Protein AF-A0A2X2SQ04-F1 (afdb_monomer)

Solvent-accessible surface area (backbone atoms only — not comparable to full-atom values): 11114 Å² total; per-residue (Å²): 134,58,70,67,56,60,65,37,50,31,98,46,80,28,83,89,59,51,76,94,69,56,80,60,65,84,59,53,41,81,39,84,44,73,48,74,45,60,80,90,45,100,71,49,52,74,38,54,20,36,41,39,32,39,31,16,63,74,14,50,24,40,38,34,40,43,26,36,47,16,79,74,48,39,75,79,56,71,58,94,83,49,45,64,31,36,36,44,34,33,63,36,82,90,75,67,28,30,48,29,40,38,37,41,94,92,48,73,49,80,50,76,49,64,86,69,49,64,31,35,23,69,9,32,87,53,78,64,20,45,74,70,50,45,62,24,29,74,70,80,91,75,46,57,41,37,59,29,54,50,69,89,55,31,73,58,78,41,77,45,79,31,39,43,44,86,87,60,53,63,50,76,46,65,30,60,59,48,87,94,18,64,14,68,35,61,31,35,40,46,72,52,62,33,80,81,33,46,92

Secondary structure (DSSP, 8-state):
--HHHHHHEESS--TTS-GGG-SSGGG-EEEEEEEEE-TTSSS-EEEEEEEEEEEEGGGTEEEEEEEES-HHHHTT---TT-EEEEEEEEEETTTTEEEEEEEETTEEEEEEE-SSEEEEEEE-TTSS--SS-SEEE--SS--HHHHT--TTT----EEEEEEEPTT--EEEEEPPPBTTB---SEEEEE-S-HHHHB-

Organism: Capnocytophaga ochracea (NCBI:txid1018)

pLDDT: mean 92.95, std 4.52, range [75.12, 98.69]

Foldseek 3Di:
DDPVCVQWADAAADVLQDPLLPPCRVVAAKDWDWDWPPPVDPDTDIAIWIKHWGQTDHNQKIKIWTWTRYPVVCVVDNDPPTWTKMKIWGQDSVVSWTFIWIDTVPDIDTDIGDQWDKWKDQADCPPQGHRLAQKTFHDDPDDCQQQQPDCNRHVRPDMDMWTFAPPFDKDWDFRPHHVNRHHGGIMIGGPDRSVVGTD

Mean predicted aligned error: 9.44 Å

Structure (mmCIF, N/CA/C/O backbone):
data_AF-A0A2X2SQ04-F1
#
_entry.id   AF-A0A2X2SQ04-F1
#
loop_
_atom_site.group_PDB
_atom_site.id
_atom_site.type_symbol
_atom_site.label_atom_id
_atom_site.label_alt_id
_atom_site.label_comp_id
_atom_site.label_asym_id
_atom_site.label_entity_id
_atom_site.label_seq_id
_atom_site.pdbx_PDB_ins_code
_atom_site.Cartn_x
_atom_site.Cartn_y
_atom_site.Cartn_z
_atom_site.occupancy
_atom_site.B_iso_or_equiv
_atom_site.auth_seq_id
_atom_site.auth_comp_id
_atom_site.auth_asym_id
_atom_site.auth_atom_id
_atom_site.pdbx_PDB_model_num
ATOM 1 N N . MET A 1 1 ? -24.594 6.737 20.959 1.00 76.81 1 MET A N 1
ATOM 2 C CA . MET A 1 1 ? -23.750 7.077 19.793 1.00 76.81 1 MET A CA 1
ATOM 3 C C . MET A 1 1 ? -24.253 8.385 19.199 1.00 76.81 1 MET A C 1
ATOM 5 O O . MET A 1 1 ? -25.461 8.491 19.013 1.00 76.81 1 MET A O 1
ATOM 9 N N . ASN A 1 2 ? -23.390 9.390 19.008 1.00 95.25 2 ASN A N 1
ATOM 10 C CA . ASN A 1 2 ? -23.812 10.680 18.440 1.00 95.25 2 ASN A CA 1
ATOM 11 C C . ASN A 1 2 ? -24.044 10.565 16.918 1.00 95.25 2 ASN A C 1
ATOM 13 O O . ASN A 1 2 ? -23.648 9.571 16.308 1.00 95.25 2 ASN A O 1
ATOM 17 N N . GLU A 1 3 ? -24.689 11.569 16.318 1.00 97.06 3 GLU A N 1
ATOM 18 C CA . GLU A 1 3 ? -25.044 11.548 14.888 1.00 97.06 3 GLU A CA 1
ATOM 19 C C . GLU A 1 3 ? -23.826 11.436 13.965 1.00 97.06 3 GLU A C 1
ATOM 21 O O . GLU A 1 3 ? -23.905 10.777 12.936 1.00 97.06 3 GLU A O 1
ATOM 26 N N . PHE A 1 4 ? -22.674 11.989 14.357 1.00 96.69 4 PHE A N 1
ATOM 27 C CA . PHE A 1 4 ? -21.443 11.855 13.581 1.00 96.69 4 PHE A CA 1
ATOM 28 C C . PHE A 1 4 ? -20.988 10.396 13.478 1.00 96.69 4 PHE A C 1
ATOM 30 O O . PHE A 1 4 ? -20.748 9.909 12.379 1.00 96.69 4 PHE A O 1
ATOM 37 N N . ILE A 1 5 ? -20.911 9.675 14.602 1.00 96.31 5 ILE A N 1
ATOM 38 C CA . ILE A 1 5 ? -20.479 8.270 14.588 1.00 96.31 5 ILE A CA 1
ATOM 39 C C . ILE A 1 5 ? -21.492 7.413 13.815 1.00 96.31 5 ILE A C 1
ATOM 41 O O . ILE A 1 5 ? -21.081 6.529 13.074 1.00 96.31 5 ILE A O 1
ATOM 45 N N . LYS A 1 6 ? -22.799 7.698 13.925 1.00 95.56 6 LYS A N 1
ATOM 46 C CA . LYS A 1 6 ? -23.828 7.010 13.123 1.00 95.56 6 LYS A CA 1
ATOM 47 C C . LYS A 1 6 ? -23.673 7.259 11.621 1.00 95.56 6 LYS A C 1
ATOM 49 O O . LYS A 1 6 ? -23.856 6.332 10.848 1.00 95.56 6 LYS A O 1
ATOM 54 N N . ALA A 1 7 ? -23.374 8.495 11.219 1.00 96.69 7 ALA A N 1
ATOM 55 C CA . ALA A 1 7 ? -23.177 8.855 9.816 1.00 96.69 7 ALA A CA 1
ATOM 56 C C . ALA A 1 7 ? -21.863 8.297 9.247 1.00 96.69 7 ALA A C 1
ATOM 58 O O . ALA A 1 7 ? -21.762 8.037 8.051 1.00 96.69 7 ALA A O 1
ATOM 59 N N . LEU A 1 8 ? -20.851 8.141 10.102 1.00 97.62 8 LEU A N 1
ATOM 60 C CA . LEU A 1 8 ? -19.539 7.639 9.724 1.00 97.62 8 LEU A CA 1
ATOM 61 C C . LEU A 1 8 ? -19.520 6.111 9.615 1.00 97.62 8 LEU A C 1
ATOM 63 O O . LEU A 1 8 ? -19.039 5.603 8.610 1.00 97.62 8 LEU A O 1
ATOM 67 N N . HIS A 1 9 ? -20.008 5.403 10.637 1.00 96.94 9 HIS A N 1
ATOM 68 C CA . HIS A 1 9 ? -19.937 3.945 10.763 1.00 96.94 9 HIS A CA 1
ATOM 69 C C . HIS A 1 9 ? -20.829 3.219 9.757 1.00 96.94 9 HIS A C 1
ATOM 71 O O . HIS A 1 9 ? -21.942 3.651 9.458 1.00 96.94 9 HIS A O 1
ATOM 77 N N . TYR A 1 10 ? -20.373 2.055 9.306 1.00 97.12 10 TYR A N 1
ATOM 78 C CA . TYR A 1 10 ? -21.168 1.142 8.506 1.00 97.12 10 TYR A CA 1
ATOM 79 C C . TYR A 1 10 ? -20.857 -0.316 8.868 1.00 97.12 10 TYR A C 1
ATOM 81 O O . TYR A 1 10 ? -19.752 -0.633 9.287 1.00 97.12 10 TYR A O 1
ATOM 89 N N . ASP A 1 11 ? -21.826 -1.220 8.713 1.00 95.44 11 ASP A N 1
ATOM 90 C CA . ASP A 1 11 ? -21.690 -2.591 9.238 1.00 95.44 11 ASP A CA 1
ATOM 91 C C . ASP A 1 11 ? -20.915 -3.541 8.308 1.00 95.44 11 ASP A C 1
ATOM 93 O O . ASP A 1 11 ? -20.563 -4.652 8.703 1.00 95.44 11 ASP A O 1
ATOM 97 N N . LYS A 1 12 ? -20.697 -3.164 7.043 1.00 96.88 12 LYS A N 1
ATOM 98 C CA . LYS A 1 12 ? -20.185 -4.085 6.018 1.00 96.88 12 LYS A CA 1
ATOM 99 C C . LYS A 1 12 ? -19.479 -3.383 4.864 1.00 96.88 12 LYS A C 1
ATOM 101 O O . LYS A 1 12 ? -19.643 -2.190 4.654 1.00 96.88 12 LYS A O 1
ATOM 106 N N . LYS A 1 13 ? -18.763 -4.158 4.055 1.00 97.88 13 LYS A N 1
ATOM 107 C CA . LYS A 1 13 ? -18.246 -3.709 2.761 1.00 97.88 13 LYS A CA 1
ATOM 108 C C . LYS A 1 13 ? -19.377 -3.304 1.815 1.00 97.88 13 LYS A C 1
ATOM 110 O O . LYS A 1 13 ? -20.398 -3.994 1.727 1.00 97.88 13 LYS A O 1
ATOM 115 N N . ASP A 1 14 ? -19.157 -2.244 1.049 1.00 97.56 14 ASP A N 1
ATOM 116 C CA . ASP A 1 14 ? -20.005 -1.906 -0.086 1.00 97.56 14 ASP A CA 1
ATOM 117 C C . ASP A 1 14 ? -19.719 -2.822 -1.302 1.00 97.56 14 ASP A C 1
ATOM 119 O O . ASP A 1 14 ? -18.558 -2.970 -1.690 1.00 97.56 14 ASP A O 1
ATOM 123 N N . PRO A 1 15 ? -20.739 -3.399 -1.970 1.00 96.00 15 PRO A N 1
ATOM 124 C CA . PRO A 1 15 ? -20.553 -4.269 -3.139 1.00 96.00 15 PRO A CA 1
ATOM 125 C C . PRO A 1 15 ? -19.823 -3.636 -4.336 1.00 96.00 15 PRO A C 1
ATOM 127 O O . PRO A 1 15 ? -19.389 -4.355 -5.233 1.00 96.00 15 PRO A O 1
ATOM 130 N N . ARG A 1 16 ? -19.699 -2.303 -4.385 1.00 93.56 16 ARG A N 1
ATOM 131 C CA . ARG A 1 16 ? -18.928 -1.570 -5.401 1.00 93.56 16 ARG A CA 1
ATOM 132 C C . ARG A 1 16 ? -17.420 -1.785 -5.268 1.00 93.56 16 ARG A C 1
ATOM 134 O O . ARG A 1 16 ? -16.704 -1.447 -6.207 1.00 93.56 16 ARG A O 1
ATOM 141 N N . ILE A 1 17 ? -16.938 -2.311 -4.139 1.00 95.75 17 ILE A N 1
ATOM 142 C CA . ILE A 1 17 ? -15.550 -2.750 -3.965 1.00 95.75 17 ILE A CA 1
ATOM 143 C C . ILE A 1 17 ? -15.471 -4.229 -4.381 1.00 95.75 17 ILE A C 1
ATOM 145 O O . ILE A 1 17 ? -15.995 -5.081 -3.655 1.00 95.75 17 ILE A O 1
ATOM 149 N N . PRO A 1 18 ? -14.831 -4.563 -5.520 1.00 93.50 18 PRO A N 1
ATOM 150 C CA . PRO A 1 18 ? -14.689 -5.954 -5.940 1.00 93.50 18 PRO A CA 1
ATOM 151 C C . PRO A 1 18 ? -13.855 -6.762 -4.940 1.00 93.50 18 PRO A C 1
ATOM 153 O O . PRO A 1 18 ? -12.992 -6.216 -4.249 1.00 93.50 18 PRO A O 1
ATOM 156 N N . GLU A 1 19 ? -14.096 -8.070 -4.873 1.00 92.25 19 GLU A N 1
ATOM 157 C CA . GLU A 1 19 ? -13.454 -8.961 -3.898 1.00 92.25 19 GLU A CA 1
ATOM 158 C C . GLU A 1 19 ? -11.929 -8.959 -4.032 1.00 92.25 19 GLU A C 1
ATOM 160 O O . GLU A 1 19 ? -11.206 -8.922 -3.040 1.00 92.25 19 GLU A O 1
ATOM 165 N N . GLU A 1 20 ? -11.423 -8.903 -5.263 1.00 88.88 20 GLU A N 1
ATOM 166 C CA . GLU A 1 20 ? -9.993 -8.841 -5.536 1.00 88.88 20 GLU A CA 1
ATOM 167 C C . GLU A 1 20 ? -9.325 -7.550 -5.046 1.00 88.88 20 GLU A C 1
ATOM 169 O O . GLU A 1 20 ? -8.097 -7.510 -5.001 1.00 88.88 20 GLU A O 1
ATOM 174 N N . TYR A 1 21 ? -10.105 -6.523 -4.687 1.00 90.75 21 TYR A N 1
ATOM 175 C CA . TYR A 1 21 ? -9.638 -5.243 -4.155 1.00 90.75 21 TYR A CA 1
ATOM 176 C C . TYR A 1 21 ? -9.938 -5.053 -2.659 1.00 90.75 21 TYR A C 1
ATOM 178 O O . TYR A 1 21 ? -9.582 -4.017 -2.098 1.00 90.75 21 TYR A O 1
ATOM 186 N N . ASP A 1 22 ? -10.536 -6.037 -1.982 1.00 92.56 22 ASP A N 1
ATOM 187 C CA . ASP A 1 22 ? -10.844 -5.978 -0.549 1.00 92.56 22 ASP A CA 1
ATOM 188 C C . ASP A 1 22 ? -9.639 -6.372 0.325 1.00 92.56 22 ASP A C 1
ATOM 190 O O . ASP A 1 22 ? -9.600 -7.419 0.966 1.00 92.56 22 ASP A O 1
ATOM 194 N N . PHE A 1 23 ? -8.600 -5.532 0.326 1.00 86.31 23 PHE A N 1
ATOM 195 C CA . PHE A 1 23 ? -7.341 -5.831 1.030 1.00 86.31 23 PHE A CA 1
ATOM 196 C C . PHE A 1 23 ? -7.478 -5.754 2.543 1.00 86.31 23 PHE A C 1
ATOM 198 O O . PHE A 1 23 ? -6.800 -6.466 3.280 1.00 86.31 23 PHE A O 1
ATOM 205 N N . PHE A 1 24 ? -8.303 -4.813 2.993 1.00 94.69 24 PHE A N 1
ATOM 206 C CA . PHE A 1 24 ? -8.340 -4.377 4.380 1.00 94.69 24 PHE A CA 1
ATOM 207 C C . PHE A 1 24 ? -9.579 -4.886 5.117 1.00 94.69 24 PHE A C 1
ATOM 209 O O . PHE A 1 24 ? -9.610 -4.784 6.340 1.00 94.69 24 PHE A O 1
ATOM 216 N N . GLY A 1 25 ? -10.568 -5.467 4.424 1.00 94.44 25 GLY A N 1
ATOM 217 C CA . GLY A 1 25 ? -11.778 -6.000 5.050 1.00 94.44 25 GLY A CA 1
ATOM 218 C C . GLY A 1 25 ? -11.491 -7.042 6.128 1.00 94.44 25 GLY A C 1
ATOM 219 O O . GLY A 1 25 ? -12.144 -7.037 7.167 1.00 94.44 25 GLY A O 1
ATOM 220 N N . ALA A 1 26 ? -10.449 -7.859 5.947 1.00 94.00 26 ALA A N 1
ATOM 221 C CA . ALA A 1 26 ? -10.011 -8.844 6.938 1.00 94.00 26 ALA A CA 1
ATOM 222 C C . ALA A 1 26 ? -9.469 -8.230 8.247 1.00 94.00 26 ALA A C 1
ATOM 224 O O . ALA A 1 26 ? -9.371 -8.934 9.249 1.00 94.00 26 ALA A O 1
ATOM 225 N N . LEU A 1 27 ? -9.108 -6.941 8.250 1.00 95.06 27 LEU A N 1
ATOM 226 C CA . LEU A 1 27 ? -8.627 -6.237 9.443 1.00 95.06 27 LEU A CA 1
ATOM 227 C C . LEU A 1 27 ? -9.766 -5.648 10.280 1.00 95.06 27 LEU A C 1
ATOM 229 O O . LEU A 1 27 ? -9.522 -5.251 11.416 1.00 95.06 27 LEU A O 1
ATOM 233 N N . VAL A 1 28 ? -10.990 -5.569 9.742 1.00 97.94 28 VAL A N 1
ATOM 234 C CA . VAL A 1 28 ? -12.144 -4.991 10.446 1.00 97.94 28 VAL A CA 1
ATOM 235 C C . VAL A 1 28 ? -12.410 -5.758 11.739 1.00 97.94 28 VAL A C 1
ATOM 237 O O . VAL A 1 28 ? -12.642 -6.965 11.723 1.00 97.94 28 VAL A O 1
ATOM 240 N N . GLY A 1 29 ? -12.356 -5.045 12.863 1.00 96.81 29 GLY A N 1
ATOM 241 C CA . GLY A 1 29 ? -12.384 -5.631 14.196 1.00 96.81 29 GLY A CA 1
ATOM 242 C C . GLY A 1 29 ? -11.574 -4.830 15.212 1.00 96.81 29 GLY A C 1
ATOM 243 O O . GLY A 1 29 ? -10.998 -3.783 14.912 1.00 96.81 29 GLY A O 1
ATOM 244 N N . GLU A 1 30 ? -11.540 -5.345 16.435 1.00 98.00 30 GLU A N 1
ATOM 245 C CA . GLU A 1 30 ? -10.815 -4.765 17.563 1.00 98.00 30 GLU A CA 1
ATOM 246 C C . GLU A 1 30 ? -9.657 -5.680 17.948 1.00 98.00 30 GLU A C 1
ATOM 248 O O . GLU A 1 30 ? -9.851 -6.860 18.249 1.00 98.00 30 GLU A O 1
ATOM 253 N N . TRP A 1 31 ? -8.449 -5.127 17.957 1.00 96.88 31 TRP A N 1
ATOM 254 C CA . TRP A 1 31 ? -7.226 -5.881 18.181 1.00 96.88 31 TRP A CA 1
ATOM 255 C C . TRP A 1 31 ? -6.467 -5.313 19.374 1.00 96.88 31 TRP A C 1
ATOM 257 O O . TRP A 1 31 ? -6.217 -4.109 19.461 1.00 96.88 31 TRP A O 1
ATOM 267 N N . ASN A 1 32 ? -6.045 -6.202 20.270 1.00 96.19 32 ASN A N 1
ATOM 268 C CA . ASN A 1 32 ? -4.971 -5.901 21.207 1.00 96.19 32 ASN A CA 1
ATOM 269 C C . ASN A 1 32 ? -3.650 -6.192 20.500 1.00 96.19 32 ASN A C 1
ATOM 271 O O . ASN A 1 32 ? -3.476 -7.279 19.948 1.00 96.19 32 ASN A O 1
ATOM 275 N N . ILE A 1 33 ? -2.732 -5.234 20.523 1.00 93.06 33 ILE A N 1
ATOM 276 C CA . ILE A 1 33 ? -1.423 -5.361 19.882 1.00 93.06 33 ILE A CA 1
ATOM 277 C C . ILE A 1 33 ? -0.307 -5.227 20.913 1.00 93.06 33 ILE A C 1
ATOM 279 O O . ILE A 1 33 ? -0.486 -4.623 21.972 1.00 93.06 33 ILE A O 1
ATOM 283 N N . GLU A 1 34 ? 0.862 -5.766 20.589 1.00 91.38 34 GLU A N 1
ATOM 284 C CA . GLU A 1 34 ? 2.100 -5.500 21.313 1.00 91.38 34 GLU A CA 1
ATOM 285 C C . GLU A 1 34 ? 3.070 -4.812 20.353 1.00 91.38 34 GLU A C 1
ATOM 287 O O . GLU A 1 34 ? 3.480 -5.386 19.346 1.00 91.38 34 GLU A O 1
ATOM 292 N N . TRP A 1 35 ? 3.398 -3.559 20.652 1.00 85.12 35 TRP A N 1
ATOM 293 C CA . TRP A 1 35 ? 4.435 -2.813 19.960 1.00 85.12 35 TRP A CA 1
ATOM 294 C C . TRP A 1 35 ? 5.784 -3.171 20.568 1.00 85.12 35 TRP A C 1
ATOM 296 O O . TRP A 1 35 ? 5.988 -2.973 21.768 1.00 85.12 35 TRP A O 1
ATOM 306 N N . VAL A 1 36 ? 6.684 -3.701 19.744 1.00 85.19 36 VAL A N 1
ATOM 307 C CA . VAL A 1 36 ? 8.042 -4.057 20.153 1.00 85.19 36 VAL A CA 1
ATOM 308 C C . VAL A 1 36 ? 9.020 -3.183 19.385 1.00 85.19 36 VAL A C 1
ATOM 310 O O . VAL A 1 36 ? 9.067 -3.242 18.157 1.00 85.19 36 VAL A O 1
ATOM 313 N N . ASP A 1 37 ? 9.801 -2.386 20.104 1.00 81.88 37 ASP A N 1
ATOM 314 C CA . ASP A 1 37 ? 10.891 -1.590 19.546 1.00 81.88 37 ASP A CA 1
ATOM 315 C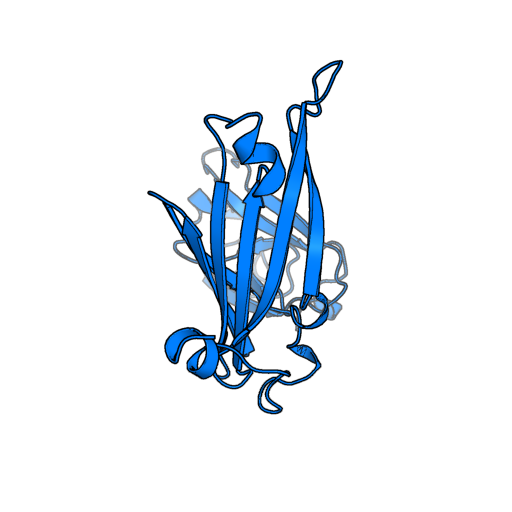 C . ASP A 1 37 ? 12.227 -1.955 20.206 1.00 81.88 37 ASP A C 1
ATOM 317 O O . ASP A 1 37 ? 12.307 -2.839 21.061 1.00 81.88 37 ASP A O 1
ATOM 321 N N . HIS A 1 38 ? 13.306 -1.330 19.727 1.00 82.31 38 HIS A N 1
ATOM 322 C CA . HIS A 1 38 ? 14.670 -1.616 20.176 1.00 82.31 38 HIS A CA 1
ATOM 323 C C . HIS A 1 38 ? 15.024 -3.110 20.099 1.00 82.31 38 HIS A C 1
ATOM 325 O O . HIS A 1 38 ? 15.600 -3.669 21.025 1.00 82.31 38 HIS A O 1
ATOM 331 N N . LEU A 1 39 ? 14.691 -3.753 18.974 1.00 80.00 39 LEU A N 1
ATOM 332 C CA . LEU A 1 39 ? 14.883 -5.196 18.757 1.00 80.00 39 LEU A CA 1
ATOM 333 C C . LEU A 1 39 ? 16.336 -5.672 18.937 1.00 80.00 39 LEU A C 1
ATOM 335 O O . LEU A 1 39 ? 16.557 -6.848 19.194 1.00 80.00 39 LEU A O 1
ATOM 339 N N . GLU A 1 40 ? 17.299 -4.762 18.803 1.00 84.38 40 GLU A N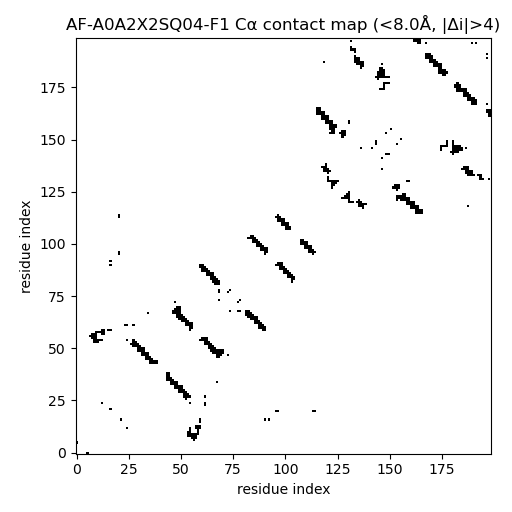 1
ATOM 340 C CA . GLU A 1 40 ? 18.738 -5.012 18.957 1.00 84.38 40 GLU A CA 1
ATOM 341 C C . GLU A 1 40 ? 19.219 -4.947 20.424 1.00 84.38 40 GLU A C 1
ATOM 343 O O . GLU A 1 40 ? 20.387 -5.212 20.698 1.00 84.38 40 GLU A O 1
ATOM 348 N N . ALA A 1 41 ? 18.368 -4.533 21.370 1.00 84.06 41 ALA A N 1
ATOM 349 C CA . ALA A 1 41 ? 18.715 -4.457 22.788 1.00 84.06 41 ALA A CA 1
ATOM 350 C C . ALA A 1 41 ? 18.539 -5.816 23.487 1.00 84.06 41 ALA A C 1
ATOM 352 O O . ALA A 1 41 ? 17.667 -6.598 23.111 1.00 84.06 41 ALA A O 1
ATOM 353 N N . ASP A 1 42 ? 19.306 -6.056 24.558 1.00 83.81 42 ASP A N 1
ATOM 354 C CA . ASP A 1 42 ? 19.189 -7.273 25.384 1.00 83.81 42 ASP A CA 1
ATOM 355 C C . ASP A 1 42 ? 17.764 -7.464 25.940 1.00 83.81 42 ASP A C 1
ATOM 357 O O . ASP A 1 42 ? 17.276 -8.588 26.056 1.00 83.81 42 ASP A O 1
ATOM 361 N N . GLU A 1 43 ? 17.069 -6.357 26.225 1.00 87.56 43 GLU A N 1
ATOM 362 C CA . GLU A 1 43 ? 15.650 -6.331 26.578 1.00 87.56 43 GLU A CA 1
ATOM 363 C C . GLU A 1 43 ? 14.890 -5.350 25.666 1.00 87.56 43 GLU A C 1
ATOM 365 O O . GLU A 1 43 ? 14.860 -4.145 25.936 1.00 87.56 43 GLU A O 1
ATOM 370 N N . PRO A 1 44 ? 14.260 -5.840 24.580 1.00 88.12 44 PRO A N 1
ATOM 371 C CA . PRO A 1 44 ? 13.419 -5.016 23.720 1.00 88.12 44 PRO A CA 1
ATOM 372 C C . PRO A 1 44 ? 12.239 -4.447 24.505 1.00 88.12 44 PRO A C 1
ATOM 374 O O . PRO A 1 44 ? 11.569 -5.165 25.261 1.00 88.12 44 PRO A O 1
ATOM 377 N N . ARG A 1 45 ? 11.941 -3.162 24.307 1.00 87.44 45 ARG A N 1
ATOM 378 C CA . ARG A 1 45 ? 10.795 -2.530 24.961 1.00 87.44 45 ARG A CA 1
ATOM 379 C C . ARG A 1 45 ? 9.513 -3.031 24.302 1.00 87.44 45 ARG A C 1
ATOM 381 O O . ARG A 1 45 ? 9.392 -3.101 23.082 1.00 87.44 45 ARG A O 1
ATOM 388 N N . ARG A 1 46 ? 8.537 -3.372 25.145 1.00 90.12 46 ARG A N 1
ATOM 389 C CA . ARG A 1 46 ? 7.223 -3.885 24.745 1.00 90.12 46 ARG A CA 1
ATOM 390 C C . ARG A 1 46 ? 6.128 -3.003 25.311 1.00 90.12 46 ARG A C 1
ATOM 392 O O . ARG A 1 46 ? 6.104 -2.723 26.509 1.00 90.12 46 ARG A O 1
ATOM 399 N N . VAL A 1 47 ? 5.216 -2.563 24.455 1.00 91.69 47 VAL A N 1
ATOM 400 C CA . VAL A 1 47 ? 4.130 -1.655 24.820 1.00 91.69 47 VAL A CA 1
ATOM 401 C C . VAL A 1 47 ? 2.821 -2.213 24.288 1.00 91.69 47 VAL A C 1
ATOM 403 O O . VAL A 1 47 ? 2.652 -2.385 23.085 1.00 91.69 47 VAL A O 1
ATOM 406 N N . LYS A 1 48 ? 1.858 -2.473 25.173 1.00 94.62 48 LYS A N 1
ATOM 407 C CA . LYS A 1 48 ? 0.525 -2.908 24.741 1.00 94.62 48 LYS A CA 1
ATOM 408 C C . LYS A 1 48 ? -0.220 -1.752 24.086 1.00 94.62 48 LYS A C 1
ATOM 410 O O . LYS A 1 48 ? -0.234 -0.645 24.625 1.00 94.62 48 LYS A O 1
ATOM 415 N N . GLY A 1 49 ? -0.889 -2.028 22.978 1.00 95.19 49 GLY A N 1
ATOM 416 C CA . GLY A 1 49 ? -1.683 -1.077 22.211 1.00 95.19 49 GLY A CA 1
ATOM 417 C C . GLY A 1 49 ? -3.060 -1.608 21.836 1.00 95.19 49 GLY A C 1
ATOM 418 O O . GLY A 1 49 ? -3.387 -2.772 22.067 1.00 95.19 49 GLY A O 1
ATOM 419 N N . GLU A 1 50 ? -3.848 -0.733 21.224 1.00 96.88 50 GLU A N 1
ATOM 420 C CA . GLU A 1 50 ? -5.136 -1.037 20.604 1.00 96.88 50 GLU A CA 1
ATOM 421 C C . GLU A 1 50 ? -5.072 -0.664 19.126 1.00 96.88 50 GLU A C 1
ATOM 423 O O . GLU A 1 50 ? -4.579 0.410 18.771 1.00 96.88 50 GLU A O 1
ATOM 428 N N . TRP A 1 51 ? -5.620 -1.523 18.273 1.00 97.50 51 TRP A N 1
ATOM 429 C CA . TRP A 1 51 ? -5.847 -1.204 16.873 1.00 97.50 51 TRP A CA 1
ATOM 430 C C . TRP A 1 51 ? -7.276 -1.571 16.506 1.00 97.50 51 TRP A C 1
ATOM 432 O O . TRP A 1 51 ? -7.676 -2.726 16.620 1.00 97.50 51 TRP A O 1
ATOM 442 N N . ILE A 1 52 ? -8.076 -0.576 16.141 1.00 98.25 52 ILE A N 1
ATOM 443 C CA . ILE A 1 52 ? -9.521 -0.740 15.974 1.00 98.25 52 ILE A CA 1
ATOM 444 C C . ILE A 1 52 ? -9.887 -0.324 14.564 1.00 98.25 52 ILE A C 1
ATOM 446 O O . ILE A 1 52 ? -9.654 0.825 14.210 1.00 98.25 52 ILE A O 1
ATOM 450 N N . PHE A 1 53 ? -10.482 -1.225 13.791 1.00 98.44 53 PHE A N 1
ATOM 451 C CA . PHE A 1 53 ? -10.871 -1.017 12.399 1.00 98.44 53 PHE A CA 1
ATOM 452 C C . PHE A 1 53 ? -12.382 -1.134 12.238 1.00 98.44 53 PHE A C 1
ATOM 454 O O . PHE A 1 53 ? -13.005 -2.047 12.781 1.00 98.44 53 PHE A O 1
ATOM 461 N N . SER A 1 54 ? -12.963 -0.266 11.415 1.00 98.38 54 SER A N 1
ATOM 462 C CA . SER A 1 54 ? -14.379 -0.325 11.065 1.00 98.38 54 SER A CA 1
ATOM 463 C C . SER A 1 54 ? -14.622 0.123 9.625 1.00 98.38 54 SER A C 1
ATOM 465 O O . SER A 1 54 ? -13.902 0.975 9.092 1.00 98.38 54 SER A O 1
ATOM 467 N N . TRP A 1 55 ? -15.649 -0.452 8.998 1.00 98.44 55 TRP A N 1
ATOM 468 C CA . TRP A 1 55 ? -16.195 0.071 7.751 1.00 98.44 55 TRP A CA 1
ATOM 469 C C . TRP A 1 55 ? -16.837 1.433 8.011 1.00 98.44 55 TRP A C 1
ATOM 471 O O . TRP A 1 55 ? -17.558 1.638 8.987 1.00 98.44 55 TRP A O 1
ATOM 481 N N . VAL A 1 56 ? -16.577 2.380 7.118 1.00 98.44 56 VAL A N 1
ATOM 482 C CA . VAL A 1 56 ? -17.105 3.740 7.195 1.00 98.44 56 VAL A CA 1
ATOM 483 C C . VAL A 1 56 ? -17.574 4.221 5.826 1.00 98.44 56 VAL A C 1
ATOM 485 O O . VAL A 1 56 ? -17.312 3.580 4.805 1.00 98.44 56 VAL A O 1
ATOM 488 N N . LEU A 1 57 ? -18.268 5.361 5.796 1.00 97.50 57 LEU A N 1
ATOM 489 C CA . LEU A 1 57 ? -18.710 6.021 4.560 1.00 97.50 57 LEU A CA 1
ATOM 490 C C . LEU A 1 57 ? -19.521 5.064 3.669 1.00 97.50 57 LEU A C 1
ATOM 492 O O . LEU A 1 57 ? -19.150 4.790 2.527 1.00 97.50 57 LEU A O 1
ATOM 496 N N . GLU A 1 58 ? -20.592 4.495 4.228 1.00 97.44 58 GLU A N 1
ATOM 497 C CA . GLU A 1 58 ? -21.457 3.515 3.547 1.00 97.44 58 GLU A CA 1
ATOM 498 C C . GLU A 1 58 ? -20.722 2.243 3.083 1.00 97.44 58 GLU A C 1
ATOM 500 O O . GLU A 1 58 ? -21.145 1.584 2.139 1.00 97.44 58 GLU A O 1
ATOM 505 N N . GLY A 1 59 ? -19.606 1.889 3.729 1.00 97.81 59 GLY A N 1
ATOM 506 C CA . GLY A 1 59 ? -18.826 0.697 3.386 1.00 97.81 59 GLY A CA 1
ATOM 507 C C . GLY A 1 59 ? -17.862 0.903 2.218 1.00 97.81 59 GLY A C 1
ATOM 508 O O . GLY A 1 59 ? -17.301 -0.069 1.716 1.00 97.81 59 GLY A O 1
ATOM 509 N N . THR A 1 60 ? -17.657 2.149 1.778 1.00 97.19 60 THR A N 1
ATOM 510 C CA . THR A 1 60 ? -16.711 2.492 0.696 1.00 97.19 60 THR A CA 1
ATOM 511 C C . THR A 1 60 ? -15.295 2.786 1.199 1.00 97.19 60 THR A C 1
ATOM 513 O O . THR A 1 60 ? -14.358 2.945 0.410 1.00 97.19 60 THR A O 1
ATOM 516 N N . ALA A 1 61 ? -15.130 2.852 2.518 1.00 98.19 61 ALA A N 1
ATOM 517 C CA . ALA A 1 61 ? -13.867 3.118 3.175 1.00 98.19 61 ALA A CA 1
ATOM 518 C C . ALA A 1 61 ? -13.736 2.306 4.469 1.00 98.19 61 ALA A C 1
ATOM 520 O O . ALA A 1 61 ? -14.724 1.870 5.054 1.00 98.19 61 ALA A O 1
ATOM 521 N N . ILE A 1 62 ? -12.501 2.135 4.930 1.00 98.56 62 ILE A N 1
ATOM 522 C CA . ILE A 1 62 ? -12.183 1.607 6.259 1.00 98.56 62 ILE A CA 1
ATOM 523 C C . ILE A 1 62 ? -11.434 2.691 7.011 1.00 98.56 62 ILE A C 1
ATOM 525 O O . ILE A 1 62 ? -10.438 3.222 6.512 1.00 98.56 62 ILE A O 1
ATOM 529 N N . GLN A 1 63 ? -11.889 2.991 8.219 1.00 98.69 63 GLN A N 1
ATOM 530 C CA . GLN A 1 63 ? -11.139 3.813 9.150 1.00 98.69 63 GLN A CA 1
ATOM 531 C C . GLN A 1 63 ? -10.613 2.940 10.276 1.00 98.69 63 GLN A C 1
ATOM 533 O O . GLN A 1 63 ? -11.333 2.085 10.793 1.00 98.69 63 GLN A O 1
ATOM 538 N N . ASP A 1 64 ? -9.365 3.178 10.665 1.00 98.50 64 ASP A N 1
ATOM 539 C CA . ASP A 1 64 ? -8.826 2.631 11.899 1.00 98.50 64 ASP A CA 1
ATOM 540 C C . ASP A 1 64 ? -8.360 3.709 12.867 1.00 98.50 64 ASP A C 1
ATOM 542 O O . ASP A 1 64 ? -8.120 4.860 12.484 1.00 98.50 64 ASP A O 1
ATOM 546 N N . VAL A 1 65 ? -8.249 3.310 14.128 1.00 98.12 65 VAL A N 1
ATOM 547 C CA . VAL A 1 65 ? -7.606 4.069 15.190 1.00 98.12 65 VAL A CA 1
ATOM 548 C C . VAL A 1 65 ? -6.490 3.211 15.773 1.00 98.12 65 VAL A C 1
ATOM 550 O O . VAL A 1 65 ? -6.748 2.116 16.279 1.00 98.12 65 VAL A O 1
ATOM 553 N N . PHE A 1 66 ? -5.266 3.727 15.711 1.00 95.94 66 PHE A N 1
ATOM 554 C CA . PHE A 1 66 ? -4.061 3.094 16.236 1.00 95.94 66 PHE A CA 1
ATOM 555 C C . PHE A 1 66 ? -3.623 3.818 17.511 1.00 95.94 66 PHE A C 1
ATOM 557 O O . PHE A 1 66 ? -3.404 5.034 17.502 1.00 95.94 66 PHE A O 1
ATOM 564 N N . ILE A 1 67 ? -3.546 3.089 18.625 1.00 95.75 67 ILE A N 1
ATOM 565 C CA . ILE A 1 67 ? -3.300 3.662 19.950 1.00 95.75 67 ILE A CA 1
ATOM 566 C C . ILE A 1 67 ? -2.210 2.861 20.657 1.00 95.75 67 ILE A C 1
ATOM 568 O O . ILE A 1 67 ? -2.443 1.745 21.120 1.00 95.75 67 ILE A O 1
ATOM 572 N N . VAL A 1 68 ? -1.026 3.453 20.800 1.00 93.19 68 VAL A N 1
ATOM 573 C CA . VAL A 1 68 ? 0.103 2.851 21.521 1.00 93.19 68 VAL A CA 1
ATOM 574 C C . VAL A 1 68 ? 0.712 3.907 22.447 1.00 93.19 68 VAL A C 1
ATOM 576 O O . VAL A 1 68 ? 1.124 4.957 21.970 1.00 93.19 68 VAL A O 1
ATOM 579 N N . PRO A 1 69 ? 0.781 3.696 23.773 1.00 95.44 69 PRO A N 1
ATOM 580 C CA . PRO A 1 69 ? 0.175 2.601 24.528 1.00 95.44 69 PRO A CA 1
ATOM 581 C C . PRO A 1 69 ? -1.356 2.621 24.447 1.00 95.44 69 PRO A C 1
ATOM 583 O O . PRO A 1 69 ? -1.935 3.668 24.156 1.00 95.44 69 PRO A O 1
ATOM 586 N N . SER A 1 70 ? -2.005 1.498 24.765 1.00 95.75 70 SER A N 1
ATOM 587 C CA . SER A 1 70 ? -3.469 1.388 24.833 1.00 95.75 70 SER A CA 1
ATOM 588 C C . SER A 1 70 ? -4.065 2.436 25.774 1.00 95.75 70 SER A C 1
ATOM 590 O O . SER A 1 70 ? -3.408 2.918 26.701 1.00 95.75 70 SER A O 1
ATOM 592 N N . ARG A 1 71 ? -5.346 2.764 25.600 1.00 95.81 71 ARG A N 1
ATOM 593 C CA . ARG A 1 71 ? -6.056 3.726 26.458 1.00 95.81 71 ARG A CA 1
ATOM 594 C C . ARG A 1 71 ? -5.947 3.374 27.941 1.00 95.81 71 ARG A C 1
ATOM 596 O O . ARG A 1 71 ? -5.791 4.281 28.751 1.00 95.81 71 ARG A O 1
ATOM 603 N N . SER A 1 72 ? -5.987 2.086 28.286 1.00 94.69 72 SER A N 1
ATOM 604 C CA . SER A 1 72 ? -5.843 1.615 29.671 1.00 94.69 72 SER A CA 1
ATOM 605 C C . SER A 1 72 ? -4.421 1.793 30.224 1.00 94.69 72 SER A C 1
ATOM 607 O O . SER A 1 72 ? -4.255 2.294 31.336 1.00 94.69 72 SER A O 1
ATOM 609 N N . GLU A 1 73 ? -3.394 1.465 29.436 1.00 93.00 73 GLU A N 1
ATOM 610 C CA . GLU A 1 73 ? -1.982 1.594 29.824 1.00 93.00 73 GLU A CA 1
ATOM 611 C C . GLU A 1 73 ? -1.578 3.065 29.991 1.00 93.00 73 GLU A C 1
ATOM 613 O O . GLU A 1 73 ? -0.885 3.427 30.942 1.00 93.00 73 GLU A O 1
ATOM 618 N N . ARG A 1 74 ? -2.085 3.958 29.129 1.00 93.00 74 ARG A N 1
ATOM 619 C CA . ARG A 1 74 ? -1.807 5.406 29.194 1.00 93.00 74 ARG A CA 1
ATOM 620 C C . ARG A 1 74 ? -2.274 6.073 30.488 1.00 93.00 74 ARG A C 1
ATOM 622 O O . ARG A 1 74 ? -1.747 7.132 30.823 1.00 93.00 74 ARG A O 1
ATOM 629 N N . LEU A 1 75 ? -3.265 5.505 31.181 1.00 91.62 75 LEU A N 1
ATOM 630 C CA . LEU A 1 75 ? -3.722 6.011 32.481 1.00 91.62 75 LEU A CA 1
ATOM 631 C C . LEU A 1 75 ? -2.700 5.743 33.591 1.00 91.62 75 LEU A C 1
ATOM 633 O O . LEU A 1 75 ? -2.677 6.471 34.579 1.00 91.62 75 LEU A O 1
ATOM 637 N N . GLN A 1 76 ? -1.873 4.710 33.428 1.00 91.19 76 GLN A N 1
ATOM 638 C CA . GLN A 1 76 ? -0.884 4.282 34.414 1.00 91.19 76 GLN A CA 1
ATOM 639 C C . GLN A 1 76 ? 0.504 4.830 34.077 1.00 91.19 76 GLN A C 1
ATOM 641 O O . GLN A 1 76 ? 1.186 5.369 34.945 1.00 91.19 76 GLN A O 1
ATOM 646 N N . ASN A 1 77 ? 0.910 4.720 32.810 1.00 84.62 77 ASN A N 1
ATOM 647 C CA . ASN A 1 77 ? 2.214 5.158 32.338 1.00 84.62 77 ASN A CA 1
ATOM 648 C C . ASN A 1 77 ? 2.105 5.793 30.948 1.00 84.62 77 ASN A C 1
ATOM 650 O O . ASN A 1 77 ? 2.064 5.119 29.914 1.00 84.62 77 ASN A O 1
ATOM 654 N N . LYS A 1 78 ? 2.061 7.124 30.919 1.00 84.69 78 LYS A N 1
ATOM 655 C CA . LYS A 1 78 ? 2.059 7.870 29.666 1.00 84.69 78 LYS A CA 1
ATOM 656 C C . LYS A 1 78 ? 3.478 7.951 29.109 1.00 84.69 78 LYS A C 1
ATOM 658 O O . LYS A 1 78 ? 4.328 8.640 29.664 1.00 84.69 78 LYS A O 1
ATOM 663 N N . GLN A 1 79 ? 3.686 7.310 27.967 1.00 85.44 79 GLN A N 1
ATOM 664 C CA . GLN A 1 79 ? 4.942 7.377 27.228 1.00 85.44 79 GLN A CA 1
ATOM 665 C C . GLN A 1 79 ? 5.053 8.705 26.438 1.00 85.44 79 GLN A C 1
ATOM 667 O O . GLN A 1 79 ? 4.028 9.237 25.990 1.00 85.44 79 GLN A O 1
ATOM 672 N N . PRO A 1 80 ? 6.260 9.277 26.268 1.00 85.75 80 PRO A N 1
ATOM 673 C CA . PRO A 1 80 ? 6.462 10.529 25.529 1.00 85.75 80 PRO A CA 1
ATOM 674 C C . PRO A 1 80 ? 6.238 10.384 24.016 1.00 85.75 80 PRO A C 1
ATOM 676 O O . PRO A 1 80 ? 5.787 11.329 23.376 1.00 85.75 80 PRO A O 1
ATOM 679 N N . ASP A 1 81 ? 6.495 9.199 23.470 1.00 86.19 81 ASP A N 1
ATOM 680 C CA . ASP A 1 81 ? 6.287 8.794 22.074 1.00 86.19 81 ASP A CA 1
ATOM 681 C C . ASP A 1 81 ? 4.899 8.171 21.839 1.00 86.19 81 ASP A C 1
ATOM 683 O O . ASP A 1 81 ? 4.663 7.508 20.836 1.00 86.19 81 ASP A O 1
ATOM 687 N N . ALA A 1 82 ? 3.964 8.363 22.775 1.00 88.25 82 ALA A N 1
ATOM 688 C CA . ALA A 1 82 ? 2.666 7.713 22.731 1.00 88.25 82 ALA A CA 1
ATOM 689 C C . ALA A 1 82 ? 1.807 8.179 21.546 1.00 88.25 82 ALA A C 1
ATOM 691 O O . ALA A 1 82 ? 1.249 9.283 21.547 1.00 88.25 82 ALA A O 1
ATOM 692 N N . GLU A 1 83 ? 1.581 7.278 20.605 1.00 90.62 83 GLU A N 1
ATOM 693 C CA . GLU A 1 83 ? 0.806 7.490 19.400 1.00 90.62 83 GLU A CA 1
ATOM 694 C C . GLU A 1 83 ? -0.701 7.352 19.647 1.00 90.62 83 GLU A C 1
ATOM 696 O O . GLU A 1 83 ? -1.173 6.504 20.409 1.00 90.62 83 GLU A O 1
ATOM 701 N N . TYR A 1 84 ? -1.467 8.242 19.027 1.00 95.38 84 TYR A N 1
ATOM 702 C CA . TYR A 1 84 ? -2.919 8.151 18.918 1.00 95.38 84 TYR A CA 1
ATOM 703 C C . TYR A 1 84 ? -3.271 8.681 17.529 1.00 95.38 84 TYR A C 1
ATOM 705 O O . TYR A 1 84 ? -3.442 9.887 17.334 1.00 95.38 84 TYR A O 1
ATOM 713 N N . GLY A 1 85 ? -3.279 7.773 16.561 1.00 97.06 85 GLY A N 1
ATOM 714 C CA . GLY A 1 85 ? -3.441 8.070 15.145 1.00 97.06 85 GLY A CA 1
ATOM 715 C C . GLY A 1 85 ? -4.731 7.498 14.579 1.00 97.06 85 GLY A C 1
ATOM 716 O O . GLY A 1 85 ? -5.385 6.645 15.183 1.00 97.06 85 GLY A O 1
ATOM 717 N N . THR A 1 86 ? -5.098 7.974 13.397 1.00 98.38 86 THR A N 1
ATOM 718 C CA . THR A 1 86 ? -6.159 7.377 12.593 1.00 98.38 86 THR A CA 1
ATOM 719 C C . THR A 1 86 ? -5.698 7.228 11.159 1.00 98.38 86 THR A C 1
ATOM 721 O O . THR A 1 86 ? -5.010 8.100 10.625 1.00 98.38 86 THR A O 1
ATOM 724 N N . THR A 1 87 ? -6.112 6.134 10.530 1.00 98.50 87 THR A N 1
ATOM 725 C CA . THR A 1 87 ? -5.938 5.950 9.094 1.00 98.50 87 THR A CA 1
ATOM 726 C C . THR A 1 87 ? -7.297 5.848 8.432 1.00 98.50 87 THR A C 1
ATOM 728 O O . THR A 1 87 ? -8.092 4.991 8.807 1.00 98.50 87 THR A O 1
ATOM 731 N N . LEU A 1 88 ? -7.553 6.667 7.414 1.00 98.50 88 LEU A N 1
ATOM 732 C CA . LEU A 1 88 ? -8.698 6.515 6.521 1.00 98.50 88 LEU A CA 1
ATOM 733 C C . LEU A 1 88 ? -8.228 5.913 5.195 1.00 98.50 88 LEU A C 1
ATOM 735 O O . LEU A 1 88 ? -7.400 6.500 4.499 1.00 98.50 88 LEU A O 1
ATOM 739 N N . ARG A 1 89 ? -8.760 4.743 4.847 1.00 98.19 89 ARG A N 1
ATOM 740 C CA . ARG A 1 89 ? -8.510 4.044 3.582 1.00 98.19 89 ARG A CA 1
ATOM 741 C C . ARG A 1 89 ? -9.770 4.137 2.746 1.00 98.19 89 ARG A C 1
ATOM 743 O O . ARG A 1 89 ? -10.797 3.604 3.148 1.00 98.19 89 ARG A O 1
ATOM 750 N N . ILE A 1 90 ? -9.697 4.795 1.598 1.00 97.81 90 ILE A N 1
ATOM 751 C CA . ILE A 1 90 ? -10.836 5.009 0.702 1.00 97.81 90 ILE A CA 1
ATOM 752 C C . ILE A 1 90 ? -10.579 4.247 -0.589 1.00 97.81 90 ILE A C 1
ATOM 754 O O . ILE A 1 90 ? -9.543 4.448 -1.228 1.00 97.81 90 ILE A O 1
ATOM 758 N N . PHE A 1 91 ? -11.513 3.387 -0.991 1.00 96.44 91 PHE A N 1
ATOM 759 C CA . PHE A 1 91 ? -11.402 2.724 -2.282 1.00 96.44 91 PHE A CA 1
ATOM 760 C C . PHE A 1 91 ? -11.645 3.729 -3.417 1.00 96.44 91 PHE A C 1
ATOM 762 O O . PHE A 1 91 ? -12.657 4.429 -3.450 1.00 96.44 91 PHE A O 1
ATOM 769 N N . ASN A 1 92 ? -10.714 3.796 -4.367 1.00 94.94 92 ASN A N 1
ATOM 770 C CA . ASN A 1 92 ? -10.801 4.650 -5.543 1.00 94.94 92 ASN A CA 1
ATOM 771 C C . ASN A 1 92 ? -11.123 3.792 -6.778 1.00 94.94 92 ASN A C 1
ATOM 773 O O . ASN A 1 92 ? -10.225 3.155 -7.337 1.00 94.94 92 ASN A O 1
ATOM 777 N N . PRO A 1 93 ? -12.380 3.798 -7.258 1.00 91.88 93 PRO A N 1
ATOM 778 C CA . PRO A 1 93 ? -12.802 2.934 -8.359 1.00 91.88 93 PRO A CA 1
ATOM 779 C C . PRO A 1 93 ? -12.204 3.335 -9.714 1.00 91.88 93 PRO A C 1
ATOM 781 O O . PRO A 1 93 ? -12.266 2.552 -10.654 1.00 91.88 93 PRO A O 1
ATOM 784 N N . ARG A 1 94 ? -11.625 4.541 -9.851 1.00 89.31 94 ARG A N 1
ATOM 785 C CA . ARG A 1 94 ? -10.986 4.967 -11.111 1.00 89.31 94 ARG A CA 1
ATOM 786 C C . ARG A 1 94 ? -9.622 4.321 -11.314 1.00 89.31 94 ARG A C 1
ATOM 788 O O . ARG A 1 94 ? -9.237 4.076 -12.450 1.00 89.31 94 ARG A O 1
ATOM 795 N N . SER A 1 95 ? -8.884 4.106 -10.229 1.00 84.50 95 SER A N 1
ATOM 796 C CA . SER A 1 95 ? -7.543 3.516 -10.251 1.00 84.50 95 SER A CA 1
ATOM 797 C C . SER A 1 95 ? -7.512 2.076 -9.745 1.00 84.50 95 SER A C 1
ATOM 799 O O . SER A 1 95 ? -6.474 1.429 -9.852 1.00 84.50 95 SER A O 1
ATOM 801 N N . SER A 1 96 ? -8.617 1.578 -9.184 1.00 88.06 96 SER A N 1
ATOM 802 C CA . SER A 1 96 ? -8.686 0.292 -8.483 1.00 88.06 96 SER A CA 1
ATOM 803 C C . SER A 1 96 ? -7.605 0.164 -7.401 1.00 88.06 96 SER A C 1
ATOM 805 O O . SER A 1 96 ? -6.930 -0.856 -7.260 1.00 88.06 96 SER A O 1
ATOM 807 N N . THR A 1 97 ? -7.417 1.247 -6.649 1.00 90.00 97 THR A N 1
ATOM 808 C CA . THR A 1 97 ? -6.463 1.352 -5.539 1.00 90.00 97 THR A CA 1
ATOM 809 C C . THR A 1 97 ? -7.160 1.875 -4.294 1.00 90.00 97 THR A C 1
ATOM 811 O O . THR A 1 97 ? -8.254 2.427 -4.372 1.00 90.00 97 THR A O 1
ATOM 814 N N . TRP A 1 98 ? -6.494 1.783 -3.149 1.00 95.00 98 TRP A N 1
ATOM 815 C CA . TRP A 1 98 ? -6.909 2.478 -1.936 1.00 95.00 98 TRP A CA 1
ATOM 816 C C . TRP A 1 98 ? -6.082 3.745 -1.758 1.00 95.00 98 TRP A C 1
ATOM 818 O O . TRP A 1 98 ? -4.856 3.670 -1.685 1.00 95.00 98 TRP A O 1
ATOM 828 N N . ASP A 1 99 ? -6.743 4.898 -1.687 1.00 95.56 99 ASP A N 1
ATOM 829 C CA . ASP A 1 99 ? -6.143 6.142 -1.208 1.00 95.56 99 ASP A CA 1
ATOM 830 C C . ASP A 1 99 ? -6.134 6.100 0.326 1.00 95.56 99 ASP A C 1
ATOM 832 O O . ASP A 1 99 ? -7.180 5.952 0.960 1.00 95.56 99 ASP A O 1
ATOM 836 N N . ILE A 1 100 ? -4.949 6.182 0.927 1.00 97.44 100 ILE A N 1
ATOM 837 C CA . ILE A 1 100 ? -4.748 5.985 2.363 1.00 97.44 100 ILE A CA 1
ATOM 838 C C . ILE A 1 100 ? -4.222 7.278 2.970 1.00 97.44 100 ILE A C 1
ATOM 840 O O . ILE A 1 100 ? -3.216 7.821 2.518 1.00 97.44 100 ILE A O 1
ATOM 844 N N . PHE A 1 101 ? -4.886 7.751 4.014 1.00 97.50 101 PHE A N 1
ATOM 845 C CA . PHE A 1 101 ? -4.509 8.945 4.755 1.00 97.50 101 PHE A CA 1
ATOM 846 C C . PHE A 1 101 ? -4.315 8.559 6.207 1.00 97.50 101 PHE A C 1
ATOM 848 O O . PHE A 1 101 ? -5.289 8.304 6.910 1.00 97.50 101 PHE A O 1
ATOM 855 N N . TYR A 1 102 ? -3.063 8.501 6.638 1.00 96.81 102 TYR A N 1
ATOM 856 C CA . TYR A 1 102 ? -2.725 8.375 8.045 1.00 96.81 102 TYR A CA 1
ATOM 857 C C . TYR A 1 102 ? -2.490 9.769 8.626 1.00 96.81 102 TYR A C 1
ATOM 859 O O . TYR A 1 102 ? -1.894 10.630 7.973 1.00 96.81 102 TYR A O 1
ATOM 867 N N . GLY A 1 103 ? -2.932 9.987 9.858 1.00 95.44 103 GLY A N 1
ATOM 868 C CA . GLY A 1 103 ? -2.602 11.191 10.596 1.00 95.44 103 GLY A CA 1
ATOM 869 C C . GLY A 1 103 ? -2.631 10.983 12.099 1.00 95.44 103 GLY A C 1
ATOM 870 O O . GLY A 1 103 ? -3.445 10.231 12.640 1.00 95.44 103 GLY A O 1
ATOM 871 N N . 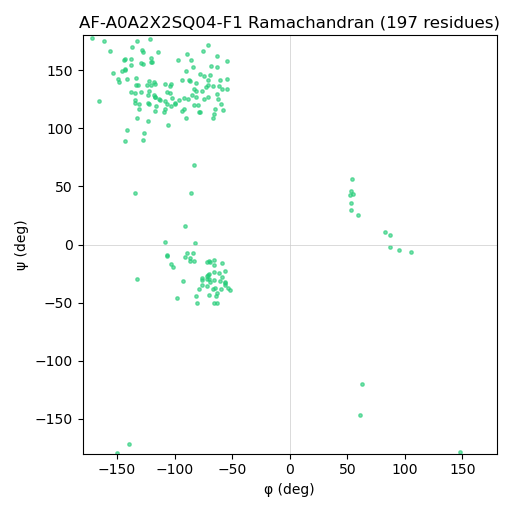CYS A 1 104 ? -1.765 11.720 12.775 1.00 95.44 104 CYS A N 1
ATOM 872 C CA . CYS A 1 104 ? -1.755 11.874 14.218 1.00 95.44 104 CYS A CA 1
ATOM 873 C C . CYS A 1 104 ? -1.446 13.340 14.560 1.00 95.44 104 CYS A C 1
ATOM 875 O O . CYS A 1 104 ? -1.455 14.231 13.704 1.00 95.44 104 CYS A O 1
ATOM 877 N N . ARG A 1 105 ? -1.230 13.650 15.839 1.00 90.75 105 ARG A N 1
ATOM 878 C CA . ARG A 1 105 ? -0.934 15.027 16.241 1.00 90.75 105 ARG A CA 1
ATOM 879 C C . ARG A 1 105 ? 0.423 15.469 15.677 1.00 90.75 105 ARG A C 1
ATOM 881 O O . ARG A 1 105 ? 1.456 15.098 16.216 1.00 90.75 105 ARG A O 1
ATOM 888 N N . GLY A 1 106 ? 0.393 16.371 14.698 1.00 92.00 106 GLY A N 1
ATOM 889 C CA . GLY A 1 106 ? 1.586 17.023 14.144 1.00 92.00 106 GLY A CA 1
ATOM 890 C C . GLY A 1 106 ? 2.152 16.363 12.887 1.00 92.00 106 GLY A C 1
ATOM 891 O O . GLY A 1 106 ? 3.057 16.933 12.286 1.00 92.00 106 GLY A O 1
ATOM 892 N N . GLU A 1 107 ? 1.596 15.230 12.455 1.00 92.56 107 GLU A N 1
ATOM 893 C CA . GLU A 1 107 ? 2.058 14.489 11.282 1.00 92.56 107 GLU A CA 1
ATOM 894 C C . GLU A 1 107 ? 0.878 13.910 10.494 1.00 92.56 107 GLU A C 1
ATOM 896 O O . GLU A 1 107 ? -0.128 13.479 11.061 1.00 92.56 107 GLU A O 1
ATOM 901 N N . ALA A 1 108 ? 1.000 13.916 9.169 1.00 92.88 108 ALA A N 1
ATOM 902 C CA . ALA A 1 108 ? 0.059 13.274 8.267 1.00 92.88 108 ALA A CA 1
ATOM 903 C C . ALA A 1 108 ? 0.793 12.771 7.025 1.00 92.88 108 ALA A C 1
ATOM 905 O O . ALA A 1 108 ? 1.658 13.458 6.481 1.00 92.88 108 ALA A O 1
ATOM 906 N N . ILE A 1 109 ? 0.417 11.582 6.563 1.00 92.69 109 ILE A N 1
ATOM 907 C CA . ILE A 1 109 ? 1.026 10.917 5.414 1.00 92.69 109 ILE A CA 1
ATOM 908 C C . ILE A 1 109 ? -0.085 10.424 4.491 1.00 92.69 109 ILE A C 1
ATOM 910 O O . ILE A 1 109 ? -1.086 9.855 4.931 1.00 92.69 109 ILE A O 1
ATOM 914 N N . ARG A 1 110 ? 0.112 10.626 3.187 1.00 92.88 110 ARG A N 1
ATOM 915 C CA . ARG A 1 110 ? -0.724 10.037 2.143 1.00 92.88 110 ARG A CA 1
ATOM 916 C C . ARG A 1 110 ? 0.015 8.877 1.487 1.00 92.88 110 ARG A C 1
ATOM 918 O O . ARG A 1 110 ? 1.145 9.039 1.039 1.00 92.88 110 ARG A O 1
ATOM 925 N N . LEU A 1 111 ? -0.662 7.742 1.378 1.00 90.88 111 LEU A N 1
ATOM 926 C CA . LEU A 1 111 ? -0.182 6.520 0.744 1.00 90.88 111 LEU A CA 1
ATOM 927 C C . LEU A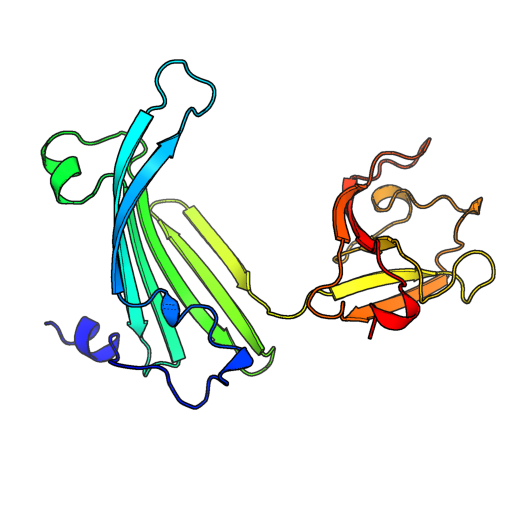 1 111 ? -1.207 6.035 -0.295 1.00 90.88 111 LEU A C 1
ATOM 929 O O . LEU A 1 111 ? -2.362 6.470 -0.317 1.00 90.88 111 LEU A O 1
ATOM 933 N N . THR A 1 112 ? -0.793 5.105 -1.153 1.00 90.38 112 THR A N 1
ATOM 934 C CA . THR A 1 112 ? -1.686 4.415 -2.091 1.00 90.38 112 THR A CA 1
ATOM 935 C C . THR A 1 112 ? -1.387 2.923 -2.065 1.00 90.38 112 THR A C 1
ATOM 937 O O . THR A 1 112 ? -0.252 2.531 -2.321 1.00 90.38 112 THR A O 1
ATOM 940 N N . ALA A 1 113 ? -2.395 2.091 -1.795 1.00 88.00 113 ALA A N 1
ATOM 941 C CA . ALA A 1 113 ? -2.260 0.633 -1.848 1.00 88.00 113 ALA A CA 1
ATOM 942 C C . ALA A 1 113 ? -2.890 0.058 -3.122 1.00 88.00 113 ALA A C 1
ATOM 944 O O . ALA A 1 113 ? -3.982 0.459 -3.528 1.00 88.00 113 ALA A O 1
ATOM 945 N N . ARG A 1 114 ? -2.206 -0.903 -3.748 1.00 84.38 114 ARG A N 1
ATOM 946 C CA . ARG A 1 114 ? -2.592 -1.553 -5.010 1.00 84.38 114 ARG A CA 1
ATOM 947 C C . ARG A 1 114 ? -2.229 -3.040 -4.973 1.00 84.38 114 ARG A C 1
ATOM 949 O O . ARG A 1 114 ? -1.257 -3.409 -4.328 1.00 84.38 114 ARG A O 1
ATOM 956 N N . THR A 1 115 ? -2.989 -3.877 -5.677 1.00 75.12 115 THR A N 1
ATOM 957 C CA . THR A 1 115 ? -2.688 -5.313 -5.879 1.00 75.12 115 THR A CA 1
ATOM 958 C C . THR A 1 115 ? -1.587 -5.562 -6.889 1.00 75.12 115 THR A C 1
ATOM 960 O O . THR A 1 115 ? -0.906 -6.583 -6.827 1.00 75.12 115 THR A O 1
ATOM 963 N N . ASN A 1 116 ? -1.486 -4.664 -7.864 1.00 78.75 116 ASN A N 1
ATOM 964 C CA . ASN A 1 116 ? -0.626 -4.827 -9.017 1.00 78.75 116 ASN A CA 1
ATOM 965 C C . ASN A 1 116 ? 0.621 -3.985 -8.822 1.00 78.75 116 ASN A C 1
ATOM 967 O O . ASN A 1 116 ? 0.537 -2.775 -8.597 1.00 78.75 116 ASN A O 1
ATOM 971 N N . GLU A 1 117 ? 1.767 -4.641 -8.934 1.00 85.06 117 GLU A N 1
ATOM 972 C CA . GLU A 1 117 ? 3.046 -3.962 -8.963 1.00 85.06 117 GLU A CA 1
ATOM 973 C C . GLU A 1 117 ? 3.370 -3.571 -10.401 1.00 85.06 117 GLU A C 1
ATOM 975 O O . GLU A 1 117 ? 3.075 -4.316 -11.337 1.00 85.06 117 GLU A O 1
ATOM 980 N N . TYR A 1 118 ? 3.960 -2.395 -10.585 1.00 89.56 118 TYR A N 1
ATOM 981 C CA . TYR A 1 118 ? 4.330 -1.901 -11.905 1.00 89.56 118 TYR A CA 1
ATOM 982 C C . TYR A 1 118 ? 5.797 -1.503 -11.918 1.00 89.56 118 TYR A C 1
ATOM 984 O O . TYR A 1 118 ? 6.396 -1.145 -10.901 1.00 89.56 118 TYR A O 1
ATOM 992 N N . GLY A 1 119 ? 6.377 -1.534 -13.109 1.00 93.00 119 GLY A N 1
ATOM 993 C CA . GLY A 1 119 ? 7.739 -1.087 -13.307 1.00 93.00 119 GLY A CA 1
ATOM 994 C C . GLY A 1 119 ? 7.956 -0.518 -14.697 1.00 93.00 119 GLY A C 1
ATOM 995 O O . GLY A 1 119 ? 7.414 -0.994 -15.691 1.00 93.00 119 GLY A O 1
ATOM 996 N N . ILE A 1 120 ? 8.7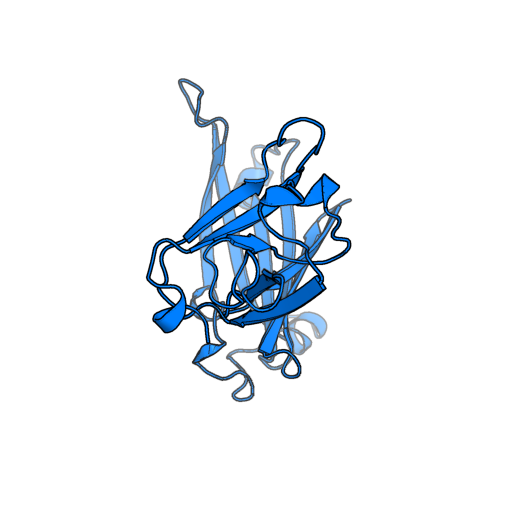61 0.530 -14.760 1.00 95.19 120 ILE A N 1
ATOM 997 C CA . ILE A 1 120 ? 9.133 1.232 -15.978 1.00 95.19 120 ILE A CA 1
ATOM 998 C C . ILE A 1 120 ? 10.478 0.695 -16.455 1.00 95.19 120 ILE A C 1
ATOM 1000 O O . ILE A 1 120 ? 11.478 0.736 -15.736 1.00 95.19 120 ILE A O 1
ATOM 1004 N N . ARG A 1 121 ? 10.520 0.220 -17.698 1.00 95.31 121 ARG A N 1
ATOM 1005 C CA . ARG A 1 121 ? 11.742 -0.153 -18.401 1.00 95.31 121 ARG A CA 1
ATOM 1006 C C . ARG A 1 121 ? 12.154 0.969 -19.343 1.00 95.31 121 ARG A C 1
ATOM 1008 O O . ARG A 1 121 ? 11.446 1.267 -20.299 1.00 95.31 121 ARG A O 1
ATOM 1015 N N . PHE A 1 122 ? 13.353 1.501 -19.142 1.00 95.75 122 PHE A N 1
ATOM 1016 C CA . PHE A 1 122 ? 14.058 2.259 -20.175 1.00 95.75 122 PHE A CA 1
ATOM 1017 C C . PHE A 1 1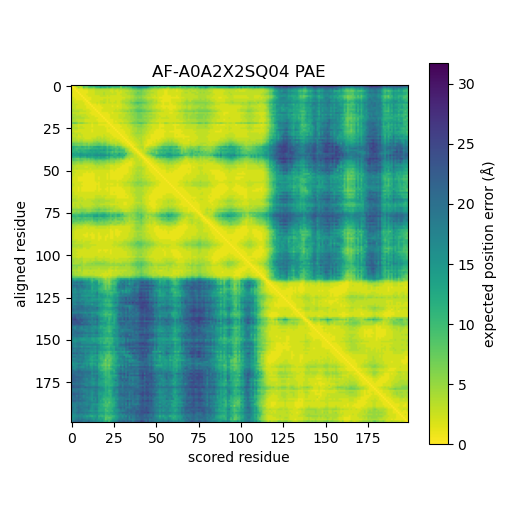22 ? 14.776 1.275 -21.091 1.00 95.75 122 PHE A C 1
ATOM 1019 O O . PHE A 1 122 ? 15.443 0.357 -20.604 1.00 95.75 122 PHE A O 1
ATOM 1026 N N . HIS A 1 123 ? 14.670 1.443 -22.401 1.00 95.62 123 HIS A N 1
ATOM 1027 C CA . HIS A 1 123 ? 15.318 0.570 -23.377 1.00 95.62 123 HIS A CA 1
ATOM 1028 C C . HIS A 1 123 ? 15.657 1.331 -24.663 1.00 95.62 123 HIS A C 1
ATOM 1030 O O . HIS A 1 123 ? 15.421 2.533 -24.773 1.00 95.62 123 HIS A O 1
ATOM 1036 N N . ASP A 1 124 ? 16.247 0.645 -25.638 1.00 96.19 124 ASP A N 1
ATOM 1037 C CA . ASP A 1 124 ? 16.618 1.235 -26.926 1.00 96.19 124 ASP A CA 1
ATOM 1038 C C . ASP A 1 124 ? 16.208 0.335 -28.093 1.00 96.19 124 ASP A C 1
ATOM 1040 O O . ASP A 1 124 ? 16.954 0.102 -29.042 1.00 96.19 124 ASP A O 1
ATOM 1044 N N . LYS A 1 125 ? 14.978 -0.182 -27.992 1.00 94.44 125 LYS A N 1
ATOM 1045 C CA . LYS A 1 125 ? 14.346 -1.068 -28.986 1.00 94.44 125 LYS A CA 1
ATOM 1046 C C . LYS A 1 125 ? 15.192 -2.299 -29.349 1.00 94.44 125 LYS A C 1
ATOM 1048 O O . LYS A 1 125 ? 15.078 -2.821 -30.450 1.00 94.44 125 LYS A O 1
ATOM 1053 N N . GLY A 1 126 ? 16.004 -2.785 -28.410 1.00 92.06 126 GLY A N 1
ATOM 1054 C CA . GLY A 1 126 ? 16.832 -3.974 -28.596 1.00 92.06 126 GLY A CA 1
ATOM 1055 C C . GLY A 1 126 ? 18.199 -3.713 -29.224 1.00 92.06 126 GLY A C 1
ATOM 1056 O O . GLY A 1 126 ? 18.889 -4.683 -29.512 1.00 92.06 126 GLY A O 1
ATOM 1057 N N . LEU A 1 127 ? 18.620 -2.453 -29.406 1.00 95.06 127 LEU A N 1
ATOM 1058 C CA . LEU A 1 127 ? 19.988 -2.149 -29.850 1.00 95.06 127 LEU A CA 1
ATOM 1059 C C . LEU A 1 127 ? 21.024 -2.606 -28.811 1.00 95.06 127 LEU A C 1
ATOM 1061 O O . LEU A 1 127 ? 22.033 -3.209 -29.164 1.00 95.06 127 LEU A O 1
ATOM 1065 N N . LYS A 1 128 ? 20.763 -2.326 -27.531 1.00 95.94 128 LYS A N 1
ATOM 1066 C CA . LYS A 1 128 ? 21.540 -2.795 -26.368 1.00 95.94 128 LYS A CA 1
ATOM 1067 C C . LYS A 1 128 ? 20.635 -3.350 -25.267 1.00 95.94 128 LYS A C 1
ATOM 1069 O O . LYS A 1 128 ? 21.023 -4.243 -24.521 1.00 95.94 128 LYS A O 1
ATOM 1074 N N . ALA A 1 129 ? 19.412 -2.837 -25.175 1.00 95.12 129 ALA A N 1
ATOM 1075 C CA . ALA A 1 129 ? 18.422 -3.174 -24.173 1.00 95.12 129 ALA A CA 1
ATOM 1076 C C . ALA A 1 129 ? 17.051 -3.404 -24.818 1.00 95.12 129 ALA A C 1
ATOM 1078 O O . ALA A 1 129 ? 16.531 -2.573 -25.567 1.00 95.12 129 ALA A O 1
ATOM 1079 N N . THR A 1 130 ? 16.422 -4.523 -24.467 1.00 94.69 130 THR A N 1
ATOM 1080 C CA . THR A 1 130 ? 15.046 -4.844 -24.859 1.00 94.69 130 THR A CA 1
ATOM 1081 C C . THR A 1 130 ? 14.034 -4.307 -23.842 1.00 94.69 130 THR A C 1
ATOM 1083 O O . THR A 1 130 ? 14.378 -3.960 -22.702 1.00 94.69 130 THR A O 1
ATOM 1086 N N . ALA A 1 131 ? 12.768 -4.245 -24.265 1.00 93.25 131 ALA A N 1
ATOM 1087 C CA . ALA A 1 131 ? 11.652 -3.852 -23.410 1.00 93.25 131 ALA A CA 1
ATOM 1088 C C . ALA A 1 131 ? 11.337 -4.906 -22.329 1.00 93.25 131 ALA A C 1
ATOM 1090 O O . ALA A 1 131 ? 10.976 -4.533 -21.219 1.00 93.25 131 ALA A O 1
ATOM 1091 N N . ASN A 1 132 ? 11.541 -6.200 -22.607 1.00 92.44 132 ASN A N 1
ATOM 1092 C CA . ASN A 1 132 ? 11.310 -7.308 -21.662 1.00 92.44 132 ASN A CA 1
ATOM 1093 C C . ASN A 1 132 ? 12.543 -7.537 -20.760 1.00 92.44 132 ASN A C 1
ATOM 1095 O O . ASN A 1 132 ? 13.030 -8.655 -20.611 1.00 92.44 132 ASN A O 1
ATOM 1099 N N . GLY A 1 133 ? 13.131 -6.460 -20.239 1.00 92.44 133 GLY A N 1
ATOM 1100 C CA . GLY A 1 133 ? 14.313 -6.524 -19.379 1.00 92.44 133 GLY A CA 1
ATOM 1101 C C . GLY A 1 133 ? 13.959 -6.752 -17.908 1.00 92.44 133 GLY A C 1
ATOM 1102 O O . GLY A 1 133 ? 12.863 -6.429 -17.469 1.00 92.44 133 GLY A O 1
ATOM 1103 N N . ARG A 1 134 ? 14.924 -7.250 -17.127 1.00 94.69 134 ARG A N 1
ATOM 1104 C CA . ARG A 1 134 ? 14.740 -7.565 -15.696 1.00 94.69 134 ARG A CA 1
ATOM 1105 C C . ARG A 1 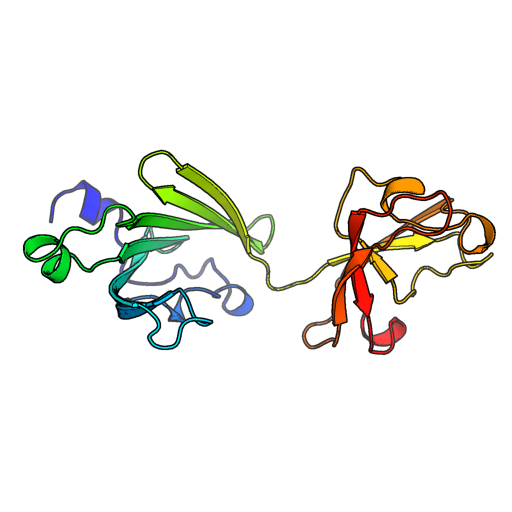134 ? 14.731 -6.347 -14.773 1.00 94.69 134 ARG A C 1
ATOM 1107 O O . ARG A 1 134 ? 14.122 -6.400 -13.714 1.00 94.69 134 ARG A O 1
ATOM 1114 N N . TYR A 1 135 ? 15.427 -5.276 -15.152 1.00 94.44 135 TYR A N 1
ATOM 1115 C CA . TYR A 1 135 ? 15.546 -4.068 -14.332 1.00 94.44 135 TYR A CA 1
ATOM 1116 C C . TYR A 1 135 ? 14.457 -3.056 -14.680 1.00 94.44 135 TYR A C 1
ATOM 1118 O O . TYR A 1 135 ? 14.450 -2.530 -15.804 1.00 94.44 135 TYR A O 1
ATOM 1126 N N . LEU A 1 136 ? 13.600 -2.769 -13.700 1.00 95.88 136 LEU A N 1
ATOM 1127 C CA . LEU A 1 136 ? 12.492 -1.820 -13.767 1.00 95.88 136 LEU A CA 1
ATOM 1128 C C . LEU A 1 136 ? 12.648 -0.715 -12.710 1.00 95.88 136 LEU A C 1
ATOM 1130 O O . LEU A 1 136 ? 13.310 -0.911 -11.694 1.00 95.88 136 LEU A O 1
ATOM 1134 N N . PHE A 1 137 ? 12.014 0.432 -12.938 1.00 93.62 137 PHE A N 1
ATOM 1135 C CA . PHE A 1 137 ? 12.030 1.592 -12.038 1.00 93.62 137 PHE A CA 1
ATOM 1136 C C . PHE A 1 137 ? 10.611 2.080 -11.749 1.00 93.62 137 PHE A C 1
ATOM 1138 O O . PHE A 1 137 ? 9.702 1.829 -12.534 1.00 93.62 137 PHE A O 1
ATOM 1145 N N . GLU A 1 138 ? 10.396 2.764 -10.630 1.00 86.12 138 GLU A N 1
ATOM 1146 C CA . GLU A 1 138 ? 9.030 3.052 -10.173 1.00 86.12 138 GLU A CA 1
ATOM 1147 C C . GLU A 1 138 ? 8.364 4.246 -10.854 1.00 86.12 138 GLU A C 1
ATOM 1149 O O . GLU A 1 138 ? 7.182 4.187 -11.188 1.00 86.12 138 GLU A O 1
ATOM 1154 N N . THR A 1 139 ? 9.088 5.357 -11.012 1.00 81.38 139 THR A N 1
ATOM 1155 C CA . THR A 1 139 ? 8.459 6.640 -11.345 1.00 81.38 139 THR A CA 1
ATOM 1156 C C . THR A 1 139 ? 9.441 7.664 -11.922 1.00 81.38 139 THR A C 1
ATOM 1158 O O . THR A 1 139 ? 10.651 7.444 -11.986 1.00 81.38 139 THR A O 1
ATOM 1161 N N . PHE A 1 140 ? 8.892 8.803 -12.339 1.00 84.31 140 PHE A N 1
ATOM 1162 C CA . PHE A 1 140 ? 9.603 10.017 -12.726 1.00 84.31 140 PHE A CA 1
ATOM 1163 C C . PHE A 1 140 ? 9.650 11.025 -11.557 1.00 84.31 140 PHE A C 1
ATOM 1165 O O . PHE A 1 140 ? 8.796 10.966 -10.672 1.00 84.31 140 PHE A O 1
ATOM 1172 N N . PRO A 1 141 ? 10.593 11.989 -11.551 1.00 87.19 141 PRO A N 1
ATOM 1173 C CA . PRO A 1 141 ? 11.613 12.240 -12.570 1.00 87.19 141 PRO A CA 1
ATOM 1174 C C . PRO A 1 141 ? 12.685 11.152 -12.580 1.00 87.19 141 PRO A C 1
ATOM 1176 O O . PRO A 1 141 ? 13.105 10.674 -11.535 1.00 87.19 141 PRO A O 1
ATOM 1179 N N . ALA A 1 142 ? 13.145 10.774 -13.768 1.00 87.56 142 ALA A N 1
ATOM 1180 C CA . ALA A 1 142 ? 14.174 9.764 -13.955 1.00 87.56 142 ALA A CA 1
ATOM 1181 C C . ALA A 1 142 ? 15.208 10.274 -14.958 1.00 87.56 142 ALA A C 1
ATOM 1183 O O . ALA A 1 142 ? 14.871 10.888 -15.969 1.00 87.56 142 ALA A O 1
ATOM 1184 N N . SER A 1 143 ? 16.480 10.045 -14.657 1.00 93.19 143 SER A N 1
ATOM 1185 C CA . SER A 1 143 ? 17.605 10.468 -15.481 1.00 93.19 143 SER A CA 1
ATOM 1186 C C . SER A 1 143 ? 18.626 9.350 -15.540 1.00 93.19 143 SER A C 1
ATOM 1188 O O . SER A 1 143 ? 18.693 8.501 -14.655 1.00 93.19 143 SER A O 1
ATOM 1190 N N . ARG A 1 144 ? 19.496 9.383 -16.546 1.00 94.44 144 ARG A N 1
ATOM 1191 C CA . ARG A 1 144 ? 20.610 8.437 -16.624 1.00 94.44 144 ARG A CA 1
ATOM 1192 C C . ARG A 1 144 ? 21.436 8.391 -15.332 1.00 94.44 144 ARG A C 1
ATOM 1194 O O . ARG A 1 144 ? 21.840 7.314 -14.901 1.00 94.44 144 ARG A O 1
ATOM 1201 N N . ASN A 1 145 ? 21.650 9.558 -14.725 1.00 95.12 145 ASN A N 1
ATOM 1202 C CA . ASN A 1 145 ? 22.399 9.701 -13.486 1.00 95.12 145 ASN A CA 1
ATOM 1203 C C . ASN A 1 145 ? 21.688 9.021 -12.309 1.00 95.12 145 ASN A C 1
ATOM 1205 O O . ASN A 1 145 ? 22.286 8.188 -11.636 1.00 95.12 145 ASN A O 1
ATOM 1209 N N . SER A 1 146 ? 20.399 9.313 -12.117 1.00 94.12 146 SER A N 1
ATOM 1210 C CA . SER A 1 146 ? 19.613 8.786 -10.994 1.00 94.12 146 SER A CA 1
ATOM 1211 C C . SER A 1 146 ? 19.284 7.292 -11.117 1.00 94.12 146 SER A C 1
ATOM 1213 O O . SER A 1 146 ? 19.140 6.603 -10.112 1.00 94.12 146 SER A O 1
ATOM 1215 N N . LEU A 1 147 ? 19.207 6.775 -12.346 1.00 94.56 147 LEU A N 1
ATOM 1216 C CA . LEU A 1 147 ? 18.962 5.359 -12.643 1.00 94.56 147 LEU A CA 1
ATOM 1217 C C . LEU A 1 147 ? 20.245 4.511 -12.675 1.00 94.56 147 LEU A C 1
ATOM 1219 O O . LEU A 1 147 ? 20.166 3.289 -12.781 1.00 94.56 147 LEU A O 1
ATOM 1223 N N . ALA A 1 148 ? 21.418 5.156 -12.667 1.00 96.12 148 ALA A N 1
ATOM 1224 C CA . ALA A 1 148 ? 22.728 4.525 -12.832 1.00 96.12 148 ALA A CA 1
ATOM 1225 C C . ALA A 1 148 ? 22.866 3.633 -14.087 1.00 96.12 148 ALA A C 1
ATOM 1227 O O . ALA A 1 148 ? 23.550 2.610 -14.083 1.00 96.12 148 ALA A O 1
ATOM 1228 N N . ILE A 1 149 ? 22.232 4.024 -15.196 1.00 94.75 149 ILE A N 1
ATOM 1229 C CA . ILE A 1 149 ? 22.280 3.268 -16.456 1.00 94.75 149 ILE A CA 1
ATOM 1230 C C . ILE A 1 149 ? 23.407 3.811 -17.333 1.00 94.75 149 ILE A C 1
ATOM 1232 O O . ILE A 1 149 ? 23.326 4.933 -17.826 1.00 94.75 149 ILE A O 1
ATOM 1236 N N . LYS A 1 150 ? 24.445 3.028 -17.619 1.00 96.12 150 LYS A N 1
ATOM 1237 C CA . LYS A 1 150 ? 25.540 3.517 -18.470 1.00 96.12 150 LYS A CA 1
ATOM 1238 C C . LYS A 1 150 ? 25.158 3.582 -19.964 1.00 96.12 150 LYS A C 1
ATOM 1240 O O . LYS A 1 150 ? 24.379 2.736 -20.420 1.00 96.12 150 LYS A O 1
ATOM 1245 N N . PRO A 1 151 ? 25.651 4.563 -20.750 1.00 95.44 151 PRO A N 1
ATOM 1246 C CA . PRO A 1 151 ? 25.362 4.663 -22.190 1.00 95.44 151 PRO A CA 1
ATOM 1247 C C . PRO A 1 151 ? 25.729 3.405 -22.983 1.00 95.44 151 PRO A C 1
ATOM 1249 O O . PRO A 1 151 ? 25.054 3.054 -23.949 1.00 95.44 151 PRO A O 1
ATOM 1252 N N . GLU A 1 152 ? 26.772 2.693 -22.567 1.00 95.94 152 GLU A N 1
ATOM 1253 C CA . GLU A 1 152 ? 27.200 1.420 -23.145 1.00 95.94 152 GLU A CA 1
ATOM 1254 C C . GLU A 1 152 ? 26.193 0.280 -22.937 1.00 95.94 152 GLU A C 1
ATOM 1256 O O . GLU A 1 152 ? 26.173 -0.644 -23.743 1.00 95.94 152 GLU A O 1
ATOM 1261 N N . TRP A 1 153 ? 25.325 0.352 -21.923 1.00 95.62 153 TRP A N 1
ATOM 1262 C CA . TRP A 1 153 ? 24.330 -0.690 -21.630 1.00 95.62 153 TRP A CA 1
ATOM 1263 C C . TRP A 1 153 ? 22.984 -0.436 -22.293 1.00 95.62 153 TRP A C 1
ATOM 1265 O O . TRP A 1 153 ? 22.234 -1.369 -22.565 1.00 95.62 153 TRP A O 1
ATOM 1275 N N . ASN A 1 154 ? 22.629 0.834 -22.471 1.00 95.88 154 ASN A N 1
ATOM 1276 C CA . ASN A 1 154 ? 21.296 1.224 -22.901 1.00 95.88 154 ASN A CA 1
ATOM 1277 C C . ASN A 1 154 ? 21.302 2.683 -23.352 1.00 95.88 154 ASN A C 1
ATOM 1279 O O . ASN A 1 154 ? 21.639 3.584 -22.570 1.00 95.88 154 ASN A O 1
ATOM 1283 N N . ASN A 1 155 ? 20.882 2.934 -24.589 1.00 96.31 155 ASN A N 1
ATOM 1284 C CA . ASN A 1 155 ? 20.783 4.296 -25.110 1.00 96.31 155 ASN A CA 1
ATOM 1285 C C . ASN A 1 155 ? 19.618 5.090 -24.484 1.00 96.31 155 ASN A C 1
ATOM 1287 O O . ASN A 1 155 ? 19.644 6.316 -24.540 1.00 96.31 155 ASN A O 1
ATOM 1291 N N . MET A 1 156 ? 18.672 4.418 -23.812 1.00 94.06 156 MET A N 1
ATOM 1292 C CA . MET A 1 156 ? 17.492 5.000 -23.152 1.00 94.06 156 MET A CA 1
ATOM 1293 C C . MET A 1 156 ? 16.640 5.860 -24.097 1.00 94.06 156 MET A C 1
ATOM 1295 O O . MET A 1 156 ? 16.235 6.966 -23.749 1.00 94.06 156 MET A O 1
ATOM 1299 N N . THR A 1 157 ? 16.407 5.372 -25.313 1.00 96.25 157 THR A N 1
ATOM 1300 C CA . THR A 1 157 ? 15.648 6.098 -26.341 1.00 96.25 157 THR A CA 1
ATOM 1301 C C . THR A 1 157 ? 14.154 5.793 -26.315 1.00 96.25 157 THR A C 1
ATOM 1303 O O . THR A 1 157 ? 13.394 6.479 -26.992 1.00 96.25 157 THR A O 1
ATOM 1306 N N . ASP A 1 158 ? 13.729 4.782 -25.555 1.00 95.88 158 ASP A N 1
ATOM 1307 C CA . ASP A 1 158 ? 12.335 4.363 -25.452 1.00 95.88 158 ASP A CA 1
ATOM 1308 C C . ASP A 1 158 ? 11.989 3.892 -24.029 1.00 95.88 158 ASP A C 1
ATOM 1310 O O . ASP A 1 158 ? 12.873 3.558 -23.226 1.00 95.88 158 ASP A O 1
ATOM 1314 N N . ILE A 1 159 ? 10.696 3.904 -23.706 1.00 94.50 159 ILE A N 1
ATOM 1315 C CA . ILE A 1 159 ? 10.177 3.621 -22.368 1.00 94.50 159 ILE A CA 1
ATOM 1316 C C . ILE A 1 159 ? 8.940 2.742 -22.495 1.00 94.50 159 ILE A C 1
ATOM 1318 O O . ILE A 1 159 ? 8.000 3.078 -23.211 1.00 94.50 159 ILE A O 1
ATOM 1322 N N . LYS A 1 160 ? 8.901 1.663 -21.713 1.00 94.81 160 LYS A N 1
ATOM 1323 C CA . LYS A 1 160 ? 7.712 0.827 -21.564 1.00 94.81 160 LYS A CA 1
ATOM 1324 C C . LYS A 1 160 ? 7.383 0.615 -20.093 1.00 94.81 160 LYS A C 1
ATOM 1326 O O . LYS A 1 160 ? 8.258 0.252 -19.312 1.00 94.81 160 LYS A O 1
ATOM 1331 N N . GLN A 1 161 ? 6.126 0.826 -19.722 1.00 94.31 161 GLN A N 1
ATOM 1332 C C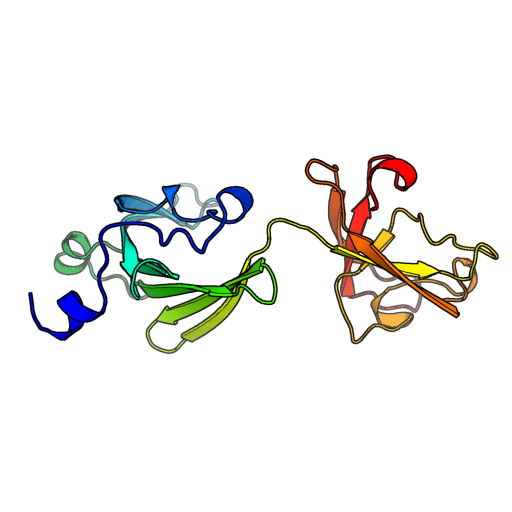A . GLN A 1 161 ? 5.604 0.393 -18.430 1.00 94.31 161 GLN A CA 1
ATOM 1333 C C . GLN A 1 161 ? 5.118 -1.052 -18.542 1.00 94.31 161 GLN A C 1
ATOM 1335 O O . GLN A 1 161 ? 4.520 -1.432 -19.548 1.00 94.31 161 GLN A O 1
ATOM 1340 N N . TRP A 1 162 ? 5.382 -1.829 -17.501 1.00 94.75 162 TRP A N 1
ATOM 1341 C CA . TRP A 1 162 ? 4.940 -3.206 -17.353 1.00 94.75 162 TRP A CA 1
ATOM 1342 C C . TRP A 1 162 ? 4.115 -3.360 -16.094 1.00 94.75 162 TRP A C 1
ATOM 1344 O O . TRP A 1 162 ? 4.479 -2.807 -15.051 1.00 94.75 162 TRP A O 1
ATOM 1354 N N . GLN A 1 163 ? 3.056 -4.159 -16.183 1.00 92.88 163 GLN A N 1
ATOM 1355 C CA . GLN A 1 163 ? 2.469 -4.760 -15.001 1.00 92.88 163 GLN A CA 1
ATOM 1356 C C . GLN A 1 163 ? 3.288 -5.999 -14.638 1.00 92.88 163 GLN A C 1
ATOM 1358 O O . GLN A 1 163 ? 3.596 -6.833 -15.487 1.00 92.88 163 GLN A O 1
ATOM 1363 N N . ILE A 1 164 ? 3.652 -6.133 -13.369 1.00 92.38 164 ILE A N 1
ATOM 1364 C CA . ILE A 1 164 ? 4.335 -7.316 -12.859 1.00 92.38 164 ILE A CA 1
ATOM 1365 C C . ILE A 1 164 ? 3.268 -8.323 -12.433 1.00 92.38 164 ILE A C 1
ATOM 1367 O O . ILE A 1 164 ? 2.370 -8.021 -11.642 1.00 92.38 164 ILE A O 1
ATOM 1371 N N . LYS A 1 165 ? 3.356 -9.538 -12.973 1.00 91.06 165 LYS A N 1
ATOM 1372 C CA . LYS A 1 165 ? 2.442 -10.635 -12.665 1.00 91.06 165 LYS A CA 1
ATOM 1373 C C . LYS A 1 165 ? 2.483 -10.951 -11.169 1.00 91.06 165 LYS A C 1
ATOM 1375 O O . LYS A 1 165 ? 3.557 -11.098 -10.584 1.00 91.06 165 LYS A O 1
ATOM 1380 N N . LYS A 1 166 ? 1.314 -11.113 -10.546 1.00 87.94 166 LYS A N 1
ATOM 1381 C CA . LYS A 1 166 ? 1.206 -11.504 -9.132 1.00 87.94 166 LYS A CA 1
ATOM 1382 C C . LYS A 1 166 ? 1.978 -12.804 -8.867 1.00 87.94 166 LYS A C 1
ATOM 1384 O O . LYS A 1 166 ? 1.839 -13.766 -9.618 1.00 87.94 166 LYS A O 1
ATOM 1389 N N . GLY A 1 167 ? 2.757 -12.823 -7.785 1.00 85.56 167 GLY A N 1
ATOM 1390 C CA . GLY A 1 167 ? 3.598 -13.961 -7.398 1.00 85.56 167 GLY A CA 1
ATOM 1391 C C . GLY A 1 167 ? 4.994 -13.978 -8.029 1.00 85.56 167 GLY A C 1
ATOM 1392 O O . GLY A 1 167 ? 5.768 -14.864 -7.691 1.00 85.56 167 GLY A O 1
ATOM 1393 N N . THR A 1 168 ? 5.324 -13.012 -8.896 1.00 90.50 168 THR A N 1
ATOM 1394 C CA . THR A 1 168 ? 6.679 -12.861 -9.450 1.00 90.50 168 THR A CA 1
ATOM 1395 C C . THR A 1 168 ? 7.679 -12.562 -8.339 1.00 90.50 168 THR A C 1
ATOM 1397 O O . THR A 1 168 ? 7.484 -11.619 -7.567 1.00 90.50 168 THR A O 1
ATOM 1400 N N . LEU A 1 169 ? 8.775 -13.316 -8.293 1.00 88.50 169 LEU A N 1
ATOM 1401 C CA . LEU A 1 169 ? 9.880 -13.029 -7.389 1.00 88.50 169 LEU A CA 1
ATOM 1402 C C . LEU A 1 169 ? 10.688 -11.828 -7.901 1.00 88.50 169 LEU A C 1
ATOM 1404 O O . LEU A 1 169 ? 11.189 -11.819 -9.033 1.00 88.50 169 LEU A O 1
ATOM 1408 N N . LEU A 1 170 ? 10.850 -10.818 -7.046 1.00 91.62 170 LEU A N 1
ATOM 1409 C CA . LEU A 1 170 ? 11.667 -9.642 -7.325 1.00 91.62 170 LEU A CA 1
ATOM 1410 C C . LEU A 1 170 ? 12.497 -9.226 -6.114 1.00 91.62 170 LEU A C 1
ATOM 1412 O O . LEU A 1 170 ? 12.119 -9.468 -4.970 1.00 91.62 170 LEU A O 1
ATOM 1416 N N . PHE A 1 171 ? 13.611 -8.557 -6.395 1.00 91.06 171 PHE A N 1
ATOM 1417 C CA . PHE A 1 171 ? 14.337 -7.765 -5.410 1.00 91.06 171 PHE A CA 1
ATOM 1418 C C . PHE A 1 171 ? 14.064 -6.290 -5.656 1.00 91.06 171 PHE A C 1
ATOM 1420 O O . PHE A 1 171 ? 14.108 -5.839 -6.801 1.00 91.06 171 PHE A O 1
ATOM 1427 N N . GLU A 1 172 ? 13.826 -5.545 -4.586 1.00 92.88 172 GLU A N 1
ATOM 1428 C CA . GLU A 1 172 ? 13.709 -4.094 -4.622 1.00 92.88 172 GLU A CA 1
ATOM 1429 C C . GLU A 1 172 ? 14.823 -3.475 -3.783 1.00 92.88 172 GLU A C 1
ATOM 1431 O O . GLU A 1 172 ? 15.157 -3.963 -2.703 1.00 92.88 172 GLU A O 1
ATOM 1436 N N . GLY A 1 173 ? 15.423 -2.409 -4.297 1.00 89.56 173 GLY A N 1
ATOM 1437 C CA . GLY A 1 173 ? 16.455 -1.680 -3.583 1.00 89.56 173 GLY A CA 1
ATOM 1438 C C . GLY A 1 173 ? 16.837 -0.393 -4.291 1.00 89.56 173 GLY A C 1
ATOM 1439 O O . GLY A 1 173 ? 16.337 -0.072 -5.368 1.00 89.56 173 GLY A O 1
ATOM 1440 N N . VAL A 1 174 ? 17.745 0.359 -3.681 1.00 93.00 174 VAL A N 1
ATOM 1441 C CA . VAL A 1 174 ? 18.258 1.599 -4.263 1.00 93.00 174 VAL A CA 1
ATOM 1442 C C . VAL A 1 174 ? 19.344 1.269 -5.289 1.00 93.00 174 VAL A C 1
ATOM 1444 O O . VAL A 1 174 ? 20.311 0.576 -4.975 1.00 93.00 174 VAL A O 1
ATOM 1447 N N . ALA A 1 175 ? 19.206 1.783 -6.513 1.00 92.19 175 ALA A N 1
ATOM 1448 C CA . ALA A 1 175 ? 20.207 1.652 -7.563 1.00 92.19 175 ALA A CA 1
ATOM 1449 C C . ALA A 1 175 ? 21.539 2.245 -7.087 1.00 92.19 175 ALA A C 1
ATOM 1451 O O . ALA A 1 175 ? 21.639 3.447 -6.830 1.00 92.19 175 ALA A O 1
ATOM 1452 N N . ALA A 1 176 ? 22.560 1.399 -6.973 1.00 92.94 176 ALA A N 1
ATOM 1453 C CA . ALA A 1 176 ? 23.883 1.821 -6.539 1.00 92.94 176 ALA A CA 1
ATOM 1454 C C . ALA A 1 176 ? 24.562 2.718 -7.595 1.00 92.94 176 ALA A C 1
ATOM 1456 O O . ALA A 1 176 ? 24.286 2.566 -8.792 1.00 92.94 176 ALA A O 1
ATOM 1457 N N . PRO A 1 177 ? 25.490 3.602 -7.187 1.00 96.31 177 PRO A N 1
ATOM 1458 C CA . PRO A 1 177 ? 26.293 4.375 -8.122 1.00 96.31 177 PRO A CA 1
ATOM 1459 C C . PRO A 1 177 ? 27.026 3.487 -9.138 1.00 96.31 177 PRO A C 1
ATOM 1461 O O . PRO A 1 177 ? 27.520 2.409 -8.805 1.00 96.31 177 PRO A O 1
ATOM 1464 N N . GLN A 1 178 ? 27.130 3.950 -10.384 1.00 95.94 178 GLN A N 1
ATOM 1465 C CA . GLN A 1 178 ? 27.813 3.246 -11.474 1.00 95.94 178 GLN A CA 1
ATOM 1466 C C . GLN A 1 178 ? 28.841 4.160 -12.137 1.00 95.94 178 GLN A C 1
ATOM 1468 O O . GLN A 1 178 ? 28.548 4.875 -13.099 1.00 95.94 178 GLN A O 1
ATOM 1473 N N . GLY A 1 179 ? 30.073 4.127 -11.624 1.00 93.81 179 GLY A N 1
ATOM 1474 C CA . GLY A 1 179 ? 31.114 5.078 -12.013 1.00 93.81 179 GLY A CA 1
ATOM 1475 C C . GLY A 1 179 ? 30.700 6.498 -11.625 1.00 93.81 179 GLY A C 1
ATOM 1476 O O . GLY A 1 179 ? 30.422 6.757 -10.461 1.00 93.81 179 GLY A O 1
ATOM 1477 N N . ASN A 1 180 ? 30.599 7.394 -12.608 1.00 94.75 180 ASN A N 1
ATOM 1478 C CA . ASN A 1 180 ? 30.195 8.788 -12.385 1.00 94.75 180 ASN A CA 1
ATOM 1479 C C . ASN A 1 180 ? 28.671 8.989 -12.295 1.00 94.75 180 ASN A C 1
ATOM 1481 O O . ASN A 1 180 ? 28.220 10.126 -12.185 1.00 94.75 180 ASN A O 1
ATOM 1485 N N . LEU A 1 181 ? 27.872 7.920 -12.389 1.00 96.81 181 LEU A N 1
ATOM 1486 C CA . LEU A 1 181 ? 26.421 7.994 -12.225 1.00 96.81 181 LEU A CA 1
ATOM 1487 C C . LEU A 1 181 ? 26.061 7.748 -10.762 1.00 96.81 181 LEU A C 1
ATOM 1489 O O . LEU A 1 181 ? 26.441 6.714 -10.217 1.00 96.81 181 LEU A O 1
ATOM 1493 N N . SER A 1 182 ? 25.317 8.659 -10.140 1.00 95.94 182 SER A N 1
ATOM 1494 C CA . SER A 1 182 ? 25.034 8.600 -8.699 1.00 95.94 182 SER A CA 1
ATOM 1495 C C . SER A 1 182 ? 24.089 7.471 -8.287 1.00 95.94 182 SER A C 1
ATOM 1497 O O . SER A 1 182 ? 24.118 7.058 -7.133 1.00 95.94 182 SER A O 1
ATOM 1499 N N . GLY A 1 183 ? 23.225 6.996 -9.187 1.00 94.69 183 GLY A N 1
ATOM 1500 C CA . GLY A 1 183 ? 22.108 6.139 -8.795 1.00 94.69 183 GLY A CA 1
ATOM 1501 C C . GLY A 1 183 ? 21.161 6.857 -7.832 1.00 94.69 183 GLY A C 1
ATOM 1502 O O . GLY A 1 183 ? 20.992 8.079 -7.921 1.00 94.69 183 GLY A O 1
ATOM 1503 N N . GLY A 1 184 ? 20.564 6.102 -6.910 1.00 91.75 184 GLY A N 1
ATOM 1504 C CA . GLY A 1 184 ? 19.706 6.627 -5.843 1.00 91.75 184 GLY A CA 1
ATOM 1505 C C . GLY A 1 184 ? 18.207 6.398 -6.039 1.00 91.75 184 GLY A C 1
ATOM 1506 O O . GLY A 1 184 ? 17.434 6.687 -5.131 1.00 91.75 184 GLY A O 1
ATOM 1507 N N . GLN A 1 185 ? 17.772 5.869 -7.185 1.00 92.31 185 GLN A N 1
ATOM 1508 C CA . GLN A 1 185 ? 16.364 5.514 -7.391 1.00 92.31 185 GLN A CA 1
ATOM 1509 C C . GLN A 1 185 ? 16.045 4.090 -6.972 1.00 92.31 185 GLN A C 1
ATOM 1511 O O . GLN A 1 185 ? 16.880 3.199 -7.108 1.00 92.31 185 GLN A O 1
ATOM 1516 N N . ILE A 1 186 ? 14.804 3.878 -6.532 1.00 92.12 186 ILE A N 1
ATOM 1517 C CA . ILE A 1 186 ? 14.266 2.538 -6.314 1.00 92.12 186 ILE A CA 1
ATOM 1518 C C . ILE A 1 186 ? 14.256 1.795 -7.654 1.00 92.12 186 ILE A C 1
ATOM 1520 O O . ILE A 1 186 ? 13.717 2.266 -8.662 1.00 92.12 186 ILE A O 1
ATOM 1524 N N . GLN A 1 187 ? 14.891 0.632 -7.648 1.00 93.12 187 GLN A N 1
ATOM 1525 C CA . GLN A 1 187 ? 15.017 -0.283 -8.762 1.00 93.12 187 GLN A CA 1
ATOM 1526 C C . GLN A 1 187 ? 14.485 -1.649 -8.341 1.00 93.12 187 GLN A C 1
ATOM 1528 O O . GLN A 1 187 ? 14.797 -2.155 -7.264 1.00 93.12 187 GLN A O 1
ATOM 1533 N N . LYS A 1 188 ? 13.725 -2.262 -9.244 1.00 94.69 188 LYS A N 1
ATOM 1534 C CA . LYS A 1 188 ? 13.230 -3.629 -9.127 1.00 94.69 188 LYS A CA 1
ATOM 1535 C C . LYS A 1 188 ? 14.010 -4.520 -10.079 1.00 94.69 188 LYS A C 1
ATOM 1537 O O . LYS A 1 188 ? 14.155 -4.189 -11.259 1.00 94.69 188 LYS A O 1
ATOM 1542 N N . PHE A 1 189 ? 14.495 -5.650 -9.584 1.00 95.00 189 PHE A N 1
ATOM 1543 C CA . PHE A 1 189 ? 15.065 -6.716 -10.397 1.00 95.00 189 PHE A CA 1
ATOM 1544 C C . PHE A 1 189 ? 14.130 -7.920 -10.392 1.00 95.00 189 PHE A C 1
ATOM 1546 O O . PHE A 1 189 ? 13.937 -8.561 -9.362 1.00 95.00 189 PHE A O 1
ATOM 1553 N N . VAL A 1 190 ? 13.572 -8.231 -11.558 1.00 95.25 190 VAL A N 1
ATOM 1554 C CA . VAL A 1 190 ? 12.710 -9.395 -11.776 1.00 95.25 190 VAL A CA 1
ATOM 1555 C C . VAL A 1 190 ? 13.582 -10.647 -11.893 1.00 95.25 190 VAL A C 1
ATOM 1557 O O . VAL A 1 190 ? 14.379 -10.775 -12.832 1.00 95.25 190 VAL A O 1
ATOM 1560 N N . VAL A 1 191 ? 13.448 -11.556 -10.924 1.00 92.31 191 VAL A N 1
ATOM 1561 C CA . VAL A 1 191 ? 14.225 -12.806 -10.844 1.00 92.31 191 VAL A CA 1
ATOM 1562 C C . VAL A 1 191 ? 13.669 -13.855 -11.806 1.00 92.31 191 VAL A C 1
ATOM 1564 O O . VAL A 1 191 ? 14.436 -14.543 -12.484 1.00 92.31 191 VAL A O 1
ATOM 1567 N N . ASP A 1 192 ? 12.350 -13.915 -11.946 1.00 91.44 192 ASP A N 1
ATOM 1568 C CA . ASP A 1 192 ? 11.681 -14.808 -12.894 1.00 91.44 192 ASP A CA 1
ATOM 1569 C C . ASP A 1 192 ? 11.885 -14.358 -14.352 1.00 91.44 192 ASP A C 1
ATOM 1571 O O . ASP A 1 192 ? 12.461 -13.302 -14.624 1.00 91.44 192 ASP A O 1
ATOM 1575 N N . ASP A 1 193 ? 11.465 -15.171 -15.325 1.00 92.88 193 ASP A N 1
ATOM 1576 C CA . ASP A 1 193 ? 11.564 -14.806 -16.743 1.00 92.88 193 ASP A CA 1
ATOM 1577 C C . ASP A 1 193 ? 10.670 -13.585 -17.054 1.00 92.88 193 ASP A C 1
ATOM 1579 O O . ASP A 1 193 ? 9.441 -13.693 -16.956 1.00 92.88 193 ASP A O 1
ATOM 1583 N N . PRO A 1 194 ? 11.238 -12.436 -17.478 1.00 91.50 194 PRO A N 1
ATOM 1584 C CA . PRO A 1 194 ? 10.465 -11.237 -17.785 1.00 91.50 194 PRO A CA 1
ATOM 1585 C C . PRO A 1 194 ? 9.414 -11.438 -18.873 1.00 91.50 194 PRO A C 1
ATOM 1587 O O . PRO A 1 194 ? 8.403 -10.749 -18.859 1.00 91.50 194 PRO A O 1
ATOM 1590 N N . VAL A 1 195 ? 9.622 -12.369 -19.811 1.00 91.81 195 VAL A N 1
ATOM 1591 C CA . VAL A 1 195 ? 8.661 -12.622 -20.897 1.00 91.81 195 VAL A CA 1
ATOM 1592 C C . VAL A 1 195 ? 7.341 -13.176 -20.358 1.00 91.81 195 VAL A C 1
ATOM 1594 O O . VAL A 1 195 ? 6.287 -12.925 -20.933 1.00 91.81 195 VAL A 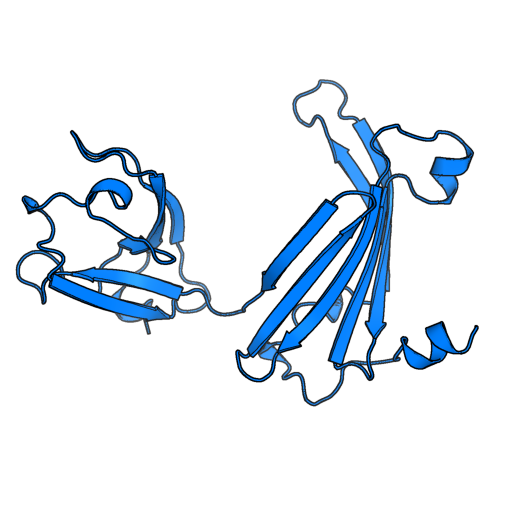O 1
ATOM 1597 N N . THR A 1 196 ? 7.391 -13.917 -19.251 1.00 92.50 196 THR A N 1
ATOM 1598 C CA . THR A 1 196 ? 6.206 -14.528 -18.625 1.00 92.50 196 THR A CA 1
ATOM 1599 C C . THR A 1 196 ? 5.727 -13.782 -17.380 1.00 92.50 196 THR A C 1
ATOM 1601 O O . THR A 1 196 ? 4.592 -13.985 -16.939 1.00 92.50 196 THR A O 1
ATOM 1604 N N . SER A 1 197 ? 6.585 -12.925 -16.822 1.00 92.25 197 SER A N 1
ATOM 1605 C CA . SER A 1 197 ? 6.353 -12.202 -15.568 1.00 92.25 197 SER A CA 1
ATOM 1606 C C . SER A 1 197 ? 5.924 -10.751 -15.776 1.00 92.25 197 SER A C 1
ATOM 1608 O O . SER A 1 197 ? 5.360 -10.153 -14.863 1.00 92.25 197 SER A O 1
ATOM 1610 N N . LEU A 1 198 ? 6.177 -10.178 -16.957 1.00 93.06 198 LEU A N 1
ATOM 1611 C CA . LEU A 1 198 ? 5.776 -8.821 -17.320 1.00 93.06 198 LEU A CA 1
ATOM 1612 C C . LEU A 1 198 ? 4.640 -8.871 -18.338 1.00 93.06 198 LEU A C 1
ATOM 1614 O O . LEU A 1 198 ? 4.777 -9.491 -19.393 1.00 93.06 198 LEU A O 1
ATOM 1618 N N . ILE A 1 199 ? 3.526 -8.227 -17.998 1.00 91.00 199 ILE A N 1
ATOM 1619 C CA . ILE A 1 199 ? 2.272 -8.230 -18.759 1.00 91.00 199 ILE A CA 1
ATOM 1620 C C . ILE A 1 199 ? 1.981 -6.818 -19.268 1.00 91.00 199 ILE A C 1
ATOM 1622 O O . ILE A 1 199 ? 2.210 -5.851 -18.499 1.00 91.00 199 ILE A O 1
#

Radius of gyration: 22.18 Å; Cα contacts (8 Å, |Δi|>4): 415; chains: 1; bounding box: 56×32×64 Å

Nearest PDB structures (foldseek):
  8pms-assembly2_C  TM=6.649E-01  e=3.011E-02  Aspergillus fumigatus Af293
  8hco-assembly1_A  TM=3.507E-01  e=7.427E+00  Saccharomyces cerevisiae S288C
  7stb-assembly1_F  TM=2.903E-01  e=5.354E+00  Saccharomyces cerevisiae S288C
  5faz-assembly2_B  TM=2.113E-01  e=2.939E+00  Homo sapiens
  5xlm-assembly2_B  TM=2.768E-01  e=7.427E+00  Mycobacterium tuberculosis H37Rv

Sequence (199 aa):
MNEFIKALHYDKKDPRIPEEYDFFGALVGEWNIEWVDHLEADEPRRVKGEWIFSWVLEGTAIQDVFIVPSRSERLQNKQPDAEYGTTLRIFNPRSSTWDIFYGCRGEAIRLTARTNEYGIRFHDKGLKATANGRYLFETFPASRNSLAIKPEWNNMTDIKQWQIKKGTLLFEGVAAPQGNLSGGQIQKFVVDDPVTSLI